Protein AF-A0AAD5CDX4-F1 (afdb_monomer_lite)

Secondary structure (DSSP, 8-state):
----------------------PPPP-------PPP---EEEE-GGG----HHHHHHHHHS--TTSPPPHHHHHHHHHTHHHHHHGGGGSPPP-HHHHHHTTSSEEEETTEEEE--HHHHHHHHHHHHHHT--HHHHHHHHHHHHTT--S-TT-HHHHHHHHHHHHHHHHHHHHHHHHHHHHHHHHHHHHHHHHHHHHTT-----

Organism: Ambrosia artemisiifolia (NCBI:txid4212)

Radius of gyration: 36.83 Å; chains: 1; bounding box: 71×66×145 Å

Structure (mmCIF, N/CA/C/O backbone):
data_AF-A0AAD5CDX4-F1
#
_entry.id   AF-A0AAD5CDX4-F1
#
loop_
_atom_site.group_PDB
_atom_site.id
_atom_site.type_symbol
_atom_site.label_atom_id
_atom_site.label_alt_id
_atom_site.label_comp_id
_atom_site.label_asym_id
_atom_site.label_entity_id
_atom_site.label_seq_id
_atom_site.pdbx_PDB_ins_code
_atom_site.Cartn_x
_atom_site.Cartn_y
_atom_site.Cartn_z
_atom_site.occupancy
_atom_site.B_iso_or_equiv
_atom_site.auth_seq_id
_atom_site.auth_comp_id
_atom_site.auth_asym_id
_atom_site.auth_atom_id
_atom_site.pdbx_PDB_model_num
ATOM 1 N N . LEU A 1 1 ? -17.562 -16.830 94.678 1.00 35.47 1 LEU A N 1
ATOM 2 C CA . LEU A 1 1 ? -17.948 -17.763 95.763 1.00 35.47 1 LEU A CA 1
ATOM 3 C C . LEU A 1 1 ? -19.093 -18.648 95.261 1.00 35.47 1 LEU A C 1
ATOM 5 O O . LEU A 1 1 ? -19.954 -18.103 94.593 1.00 35.47 1 LEU A O 1
ATOM 9 N N . ILE A 1 2 ? -19.059 -19.958 95.562 1.00 33.41 2 ILE A N 1
ATOM 10 C CA . ILE A 1 2 ? -20.184 -20.820 96.022 1.00 33.41 2 ILE A CA 1
ATOM 11 C C . ILE A 1 2 ? -21.573 -20.502 95.396 1.00 33.41 2 ILE A C 1
ATOM 13 O O . ILE A 1 2 ? -22.154 -19.485 95.744 1.00 33.41 2 ILE A O 1
ATOM 17 N N . SER A 1 3 ? -22.177 -21.286 94.485 1.00 31.09 3 SER A N 1
ATOM 18 C CA . SER A 1 3 ? -23.011 -22.510 94.705 1.00 31.09 3 SER A CA 1
ATOM 19 C C . SER A 1 3 ? -23.889 -22.737 93.436 1.00 31.09 3 SER A C 1
ATOM 21 O O . SER A 1 3 ? -23.980 -21.808 92.643 1.00 31.09 3 SER A O 1
ATOM 23 N N . THR A 1 4 ? -24.661 -23.808 93.165 1.00 34.25 4 THR A N 1
ATOM 24 C CA . THR A 1 4 ? -24.622 -25.284 93.379 1.00 34.25 4 THR A CA 1
ATOM 25 C C . THR A 1 4 ? -25.555 -25.910 92.299 1.00 34.25 4 THR A C 1
ATOM 27 O O . THR A 1 4 ? -26.591 -25.342 91.989 1.00 34.25 4 THR A O 1
ATOM 30 N N . LYS A 1 5 ? -25.143 -26.921 91.516 1.00 35.94 5 LYS A N 1
ATOM 31 C CA . LYS A 1 5 ? -25.284 -28.391 91.712 1.00 35.94 5 LYS A CA 1
ATOM 32 C C . LYS A 1 5 ? -26.672 -29.026 91.412 1.00 35.94 5 LYS A C 1
ATOM 34 O O . LYS A 1 5 ? -27.485 -29.144 92.316 1.00 35.94 5 LYS A O 1
ATOM 39 N N . ALA A 1 6 ? -26.756 -29.657 90.225 1.00 35.03 6 ALA A N 1
ATOM 40 C CA . ALA A 1 6 ? -27.410 -30.956 89.905 1.00 35.03 6 ALA A CA 1
ATOM 41 C C . ALA A 1 6 ? -28.963 -31.068 90.028 1.00 35.03 6 ALA A C 1
ATOM 43 O O . ALA A 1 6 ? -29.594 -30.198 90.604 1.00 35.03 6 ALA A O 1
ATOM 44 N N . ARG A 1 7 ? -29.666 -32.093 89.500 1.00 31.58 7 ARG A N 1
ATOM 45 C CA . ARG A 1 7 ? -29.293 -33.454 89.030 1.00 31.58 7 ARG A CA 1
ATOM 46 C C . ARG A 1 7 ? -30.374 -34.049 88.087 1.00 31.58 7 ARG A C 1
ATOM 48 O O . ARG A 1 7 ? -31.511 -33.604 88.162 1.00 31.58 7 ARG A O 1
ATOM 55 N N . ALA A 1 8 ? -30.011 -35.149 87.398 1.00 32.84 8 ALA A N 1
ATOM 56 C CA . ALA A 1 8 ? -30.833 -36.306 86.947 1.00 32.84 8 ALA A CA 1
ATOM 57 C C . ALA A 1 8 ? -31.204 -36.332 85.441 1.00 32.84 8 ALA A C 1
ATOM 59 O O . ALA A 1 8 ? -31.600 -35.306 84.911 1.00 32.84 8 ALA A O 1
ATOM 60 N N . ASN A 1 9 ? -31.102 -37.438 84.679 1.00 31.14 9 ASN A N 1
ATOM 61 C CA . ASN A 1 9 ? -30.687 -38.831 84.959 1.00 31.14 9 ASN A CA 1
ATOM 62 C C . ASN A 1 9 ? -29.963 -39.472 83.746 1.00 31.14 9 ASN A C 1
ATOM 64 O O . ASN A 1 9 ? -30.203 -39.105 82.601 1.00 31.14 9 ASN A O 1
ATOM 68 N N . THR A 1 10 ? -29.139 -40.485 84.016 1.00 30.92 10 THR A N 1
ATOM 69 C CA . THR A 1 10 ? -28.677 -41.549 83.088 1.00 30.92 10 THR A CA 1
ATOM 70 C C . THR A 1 10 ? -29.322 -42.888 83.545 1.00 30.92 10 THR A C 1
ATOM 72 O O . THR A 1 10 ? -30.076 -42.830 84.523 1.00 30.92 10 THR A O 1
ATOM 75 N N . PRO A 1 11 ? -29.066 -44.094 82.970 1.00 43.00 11 PRO A N 1
ATOM 76 C CA . PRO A 1 11 ? -28.208 -44.467 81.828 1.00 43.00 11 PRO A CA 1
ATOM 77 C C . PRO A 1 11 ? -28.840 -45.451 80.804 1.00 43.00 11 PRO A C 1
ATOM 79 O O . PRO A 1 11 ? -29.859 -46.074 81.078 1.00 43.00 11 PRO A O 1
ATOM 82 N N . HIS A 1 12 ? -28.145 -45.713 79.686 1.00 33.25 12 HIS A N 1
ATOM 83 C CA . HIS A 1 12 ? -27.922 -47.096 79.219 1.00 33.25 12 HIS A CA 1
ATOM 84 C C . HIS A 1 12 ? -26.710 -47.218 78.270 1.00 33.25 12 HIS A C 1
ATOM 86 O O . HIS A 1 12 ? -26.443 -46.337 77.459 1.00 33.25 12 HIS A O 1
ATOM 92 N N . THR A 1 13 ? -25.977 -48.326 78.399 1.00 33.12 13 THR A N 1
ATOM 93 C CA . THR A 1 13 ? -24.835 -48.780 77.572 1.00 33.12 13 THR A CA 1
ATOM 94 C C . THR A 1 13 ? -25.286 -49.958 76.679 1.00 33.12 13 THR A C 1
ATOM 96 O O . THR A 1 13 ? -26.343 -50.525 76.951 1.00 33.12 13 THR A O 1
ATOM 99 N N . ASN A 1 14 ? -24.602 -50.423 75.619 1.00 31.47 14 ASN A N 1
ATOM 100 C CA . ASN A 1 14 ? -23.283 -50.170 74.976 1.00 31.47 14 ASN A CA 1
ATOM 101 C C . ASN A 1 14 ? -23.380 -50.681 73.489 1.00 31.47 14 ASN A C 1
ATOM 103 O O . ASN A 1 14 ? -24.508 -50.998 73.107 1.00 31.47 14 ASN A O 1
ATOM 107 N N . PRO A 1 15 ? -22.324 -50.888 72.646 1.00 40.94 15 PRO A N 1
ATOM 108 C CA . PRO A 1 15 ? -20.878 -50.593 72.724 1.00 40.94 15 PRO A CA 1
ATOM 109 C C . PRO A 1 15 ? -20.276 -49.876 71.472 1.00 40.94 15 PRO A C 1
ATOM 111 O O . PRO A 1 15 ? -20.962 -49.553 70.507 1.00 40.94 15 PRO A O 1
ATOM 114 N N . LEU A 1 16 ? -18.948 -49.674 71.465 1.00 30.94 16 LEU A N 1
ATOM 115 C CA . LEU A 1 16 ? -18.154 -49.196 70.317 1.00 30.94 16 LEU A CA 1
ATOM 116 C C . LEU A 1 16 ? -17.990 -50.250 69.197 1.00 30.94 16 LEU A C 1
ATOM 118 O O . LEU A 1 16 ? -17.750 -51.417 69.513 1.00 30.94 16 LEU A O 1
ATOM 122 N N . LYS A 1 17 ? -17.880 -49.803 67.927 1.00 33.31 17 LYS A N 1
ATOM 123 C CA . LYS A 1 17 ? -16.650 -49.950 67.095 1.00 33.31 17 LYS A CA 1
ATOM 124 C C . LYS A 1 17 ? -16.733 -49.283 65.700 1.00 33.31 17 LYS A C 1
ATOM 126 O O . LYS A 1 17 ? -17.478 -49.713 64.835 1.00 33.31 17 LYS A O 1
ATOM 131 N N . THR A 1 18 ? -15.878 -48.275 65.513 1.00 30.33 18 THR A N 1
ATOM 132 C CA . THR A 1 18 ? -14.988 -48.030 64.353 1.00 30.33 18 THR A CA 1
ATOM 133 C C . THR A 1 18 ? -15.464 -48.311 62.912 1.00 30.33 18 THR A C 1
ATOM 135 O O . THR A 1 18 ? -15.439 -49.456 62.477 1.00 30.33 18 THR A O 1
ATOM 138 N N . SER A 1 19 ? -15.628 -47.252 62.100 1.00 33.09 19 SER A N 1
ATOM 139 C CA . SER A 1 19 ? -14.875 -47.091 60.833 1.00 33.09 19 SER A CA 1
ATOM 140 C C . SER A 1 19 ? -14.946 -45.655 60.280 1.00 33.09 19 SER A C 1
ATOM 142 O O . SER A 1 19 ? -15.898 -44.924 60.540 1.00 33.09 19 SER A O 1
ATOM 144 N N . LEU A 1 20 ? -13.920 -45.275 59.515 1.00 32.56 20 LEU A N 1
ATOM 145 C CA . LEU A 1 20 ? -13.793 -44.046 58.725 1.00 32.56 20 LEU A CA 1
ATOM 146 C C . LEU A 1 20 ? -14.967 -43.933 57.717 1.00 32.56 20 LEU A C 1
ATOM 148 O O . LEU A 1 20 ? -15.452 -44.949 57.235 1.00 32.56 20 LEU A O 1
ATOM 152 N N . GLY A 1 21 ? -15.483 -42.770 57.315 1.00 33.50 21 GLY A N 1
ATOM 153 C CA . GLY A 1 21 ? -14.905 -41.427 57.326 1.00 33.50 21 GLY A CA 1
ATOM 154 C C . GLY A 1 21 ? -14.696 -40.933 55.889 1.00 33.50 21 GLY A C 1
ATOM 155 O O . GLY A 1 21 ? -13.614 -41.118 55.352 1.00 33.50 21 GLY A O 1
ATOM 156 N N . PHE A 1 22 ? -15.715 -40.307 55.282 1.00 32.03 22 PHE A N 1
ATOM 157 C CA . PHE A 1 22 ? -15.605 -39.534 54.033 1.00 32.03 22 PHE A CA 1
ATOM 158 C C . PHE A 1 22 ? -16.706 -38.463 53.966 1.00 32.03 22 PHE A C 1
ATOM 160 O O . PHE A 1 22 ? -17.893 -38.778 53.913 1.00 32.03 22 PHE A O 1
ATOM 167 N N . LEU A 1 23 ? -16.308 -37.189 53.954 1.00 37.44 23 LEU A N 1
ATOM 168 C CA . LEU A 1 23 ? -17.190 -36.064 53.633 1.00 37.44 23 LEU A CA 1
ATOM 169 C C . LEU A 1 23 ? -17.317 -35.966 52.108 1.00 37.44 23 LEU A C 1
ATOM 171 O O . LEU A 1 23 ? -16.306 -35.839 51.420 1.00 37.44 23 LEU A O 1
ATOM 175 N N . SER A 1 24 ? -18.542 -35.998 51.579 1.00 36.62 24 SER A N 1
ATOM 176 C CA . SER A 1 24 ? -18.781 -35.665 50.168 1.00 36.62 24 SER A CA 1
ATOM 177 C C . SER A 1 24 ? -18.712 -34.145 49.981 1.00 36.62 24 SER A C 1
ATOM 179 O O . SER A 1 24 ? -19.440 -33.435 50.678 1.00 36.62 24 SER A O 1
ATOM 181 N N . PRO A 1 25 ? -17.877 -33.616 49.069 1.00 41.19 25 PRO A N 1
ATOM 182 C CA . PRO A 1 25 ? -17.839 -32.188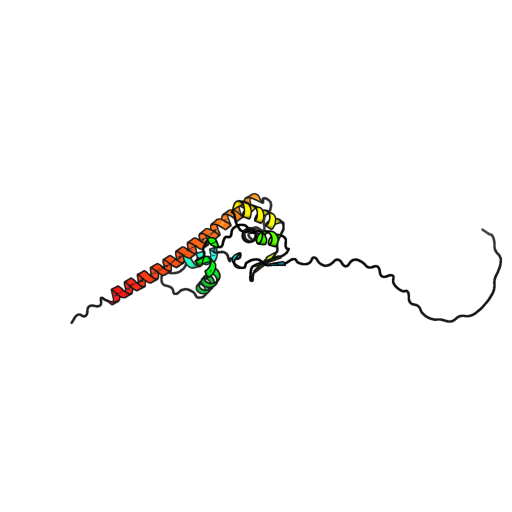 48.799 1.00 41.19 25 PRO A CA 1
ATOM 183 C C . PRO A 1 25 ? -19.016 -31.777 47.908 1.00 41.19 25 PRO A C 1
ATOM 185 O O . PRO A 1 25 ? -19.210 -32.314 46.817 1.00 41.19 25 PRO A O 1
ATOM 188 N N . THR A 1 26 ? -19.775 -30.776 48.350 1.00 39.84 26 THR A N 1
ATOM 189 C CA . THR A 1 26 ? -20.737 -30.061 47.505 1.00 39.84 26 THR A CA 1
ATOM 190 C C . THR A 1 26 ? -19.999 -29.446 46.317 1.00 39.84 26 THR A C 1
ATOM 192 O O . THR A 1 26 ? -19.155 -28.568 46.502 1.00 39.84 26 THR A O 1
ATOM 195 N N . ILE A 1 27 ? -20.314 -29.884 45.096 1.00 42.53 27 ILE A N 1
ATOM 196 C CA . ILE A 1 27 ? -19.726 -29.317 43.878 1.00 42.53 27 ILE A CA 1
ATOM 197 C C . ILE A 1 27 ? -20.324 -27.926 43.651 1.00 42.53 27 ILE A C 1
ATOM 199 O O . ILE A 1 27 ? -21.414 -27.777 43.101 1.00 42.53 27 ILE A O 1
ATOM 203 N N . VAL A 1 28 ? -19.589 -26.895 44.065 1.00 44.25 28 VAL A N 1
ATOM 204 C CA . VAL A 1 28 ? -19.822 -25.524 43.607 1.00 44.25 28 VAL A CA 1
ATOM 205 C C . VAL A 1 28 ? -19.333 -25.445 42.164 1.00 44.25 28 VAL A C 1
ATOM 207 O O . VAL A 1 28 ? -18.129 -25.441 41.908 1.00 44.25 28 VAL A O 1
ATOM 210 N N . VAL A 1 29 ? -20.266 -25.406 41.212 1.00 47.25 29 VAL A N 1
ATOM 211 C CA . VAL A 1 29 ? -19.946 -25.179 39.797 1.00 47.25 29 VAL A CA 1
ATOM 212 C C . VAL A 1 29 ? -19.620 -23.699 39.607 1.00 47.25 29 VAL A C 1
ATOM 214 O O . VAL A 1 29 ? -20.472 -22.890 39.244 1.00 47.25 29 VAL A O 1
ATOM 217 N N . THR A 1 30 ? -18.368 -23.336 39.875 1.00 46.03 30 THR A N 1
ATOM 218 C CA . THR A 1 30 ? -17.812 -22.046 39.461 1.00 46.03 30 THR A CA 1
ATOM 219 C C . THR A 1 30 ? -17.837 -21.987 37.931 1.00 46.03 30 THR A C 1
ATOM 221 O O . THR A 1 30 ? -17.302 -22.903 37.298 1.00 46.03 30 THR A O 1
ATOM 224 N N . PRO A 1 31 ? -18.428 -20.956 37.297 1.00 45.78 31 PRO A N 1
ATOM 225 C CA . PRO A 1 31 ? -18.365 -20.828 35.850 1.00 45.78 31 PRO A CA 1
ATOM 226 C C . PRO A 1 31 ? -16.905 -20.643 35.435 1.00 45.78 31 PRO A C 1
ATOM 228 O O . PRO A 1 31 ? -16.234 -19.702 35.865 1.00 45.78 31 PRO A O 1
ATOM 231 N N . LEU A 1 32 ? -16.408 -21.565 34.610 1.00 40.06 32 LEU A N 1
ATOM 232 C CA . LEU A 1 32 ? -15.074 -21.483 34.036 1.00 40.06 32 LEU A CA 1
ATOM 233 C C . LEU A 1 32 ? -15.007 -20.217 33.174 1.00 40.06 32 LEU A C 1
ATOM 235 O O . LEU A 1 32 ? -15.623 -20.165 32.109 1.00 40.06 32 LEU A O 1
ATOM 239 N N . ILE A 1 33 ? -14.260 -19.209 33.630 1.00 54.94 33 ILE A N 1
ATOM 240 C CA . ILE A 1 33 ? -13.902 -18.062 32.795 1.00 54.94 33 ILE A CA 1
ATOM 241 C C . ILE A 1 33 ? -13.075 -18.626 31.642 1.00 54.94 33 ILE A C 1
ATOM 243 O O . ILE A 1 33 ? -11.907 -18.977 31.810 1.00 54.94 33 ILE A O 1
ATOM 247 N N . GLN A 1 34 ? -13.707 -18.761 30.478 1.00 49.75 34 GLN A N 1
ATOM 248 C CA . GLN A 1 34 ? -12.994 -19.074 29.252 1.00 49.75 34 GLN A CA 1
ATOM 249 C C . GLN A 1 34 ? -11.961 -17.960 29.030 1.00 49.75 34 GLN A C 1
ATOM 251 O O . GLN A 1 34 ? -12.320 -16.783 29.159 1.00 49.75 34 GLN A O 1
ATOM 256 N N . PRO A 1 35 ? -10.694 -18.281 28.703 1.00 49.03 35 PRO A N 1
ATOM 257 C CA . PRO A 1 35 ? -9.780 -17.253 28.228 1.00 49.03 35 PRO A CA 1
ATOM 258 C C . PRO A 1 35 ? -10.428 -16.572 27.014 1.00 49.03 35 PRO A C 1
ATOM 260 O O . PRO A 1 35 ? -11.139 -17.251 26.262 1.00 49.03 35 PRO A O 1
ATOM 263 N N . PRO A 1 36 ? -10.226 -15.257 26.809 1.00 51.25 36 PRO A N 1
ATOM 264 C CA . PRO A 1 36 ? -10.819 -14.566 25.673 1.00 51.25 36 PRO A CA 1
ATOM 265 C C . PRO A 1 36 ? -10.429 -15.311 24.397 1.00 51.25 36 PRO A C 1
ATOM 267 O O . PRO A 1 36 ? -9.241 -15.442 24.095 1.00 51.25 36 PRO A O 1
ATOM 270 N N . MET A 1 37 ? -11.423 -15.847 23.679 1.00 47.44 37 MET A N 1
ATOM 271 C CA . MET A 1 37 ? -11.175 -16.483 22.388 1.00 47.44 37 MET A CA 1
ATOM 272 C C . MET A 1 37 ? -10.512 -15.438 21.500 1.00 47.44 37 MET A C 1
ATOM 274 O O . MET A 1 37 ? -11.140 -14.427 21.184 1.00 47.44 37 MET A O 1
ATOM 278 N N . SER A 1 38 ? -9.254 -15.668 21.122 1.00 61.19 38 SER A N 1
ATOM 279 C CA . SER A 1 38 ? -8.499 -14.740 20.289 1.00 61.19 38 SER A CA 1
ATOM 280 C C . SER A 1 38 ? -9.074 -14.750 18.878 1.00 61.19 38 SER A C 1
ATOM 282 O O . SER A 1 38 ? -8.693 -15.531 18.001 1.00 61.19 38 SER A O 1
ATOM 284 N N . THR A 1 39 ? -10.072 -13.893 18.672 1.00 88.38 39 THR A N 1
ATOM 285 C CA . THR A 1 39 ? -10.801 -13.798 17.416 1.00 88.38 39 THR A CA 1
ATOM 286 C C . THR A 1 39 ? -9.825 -13.382 16.327 1.00 88.38 39 THR A C 1
ATOM 288 O O . THR A 1 39 ? -9.260 -12.290 16.345 1.00 88.38 39 THR A O 1
ATOM 291 N N . THR A 1 40 ? -9.603 -14.290 15.379 1.00 92.25 40 THR A N 1
ATOM 292 C CA . THR A 1 40 ? -8.775 -14.043 14.200 1.00 92.25 40 THR A CA 1
ATOM 293 C C . THR A 1 40 ? -9.676 -14.030 12.972 1.00 92.25 40 THR A C 1
ATOM 295 O O . THR A 1 40 ? -10.440 -14.972 12.753 1.00 92.25 40 THR A O 1
ATOM 298 N N . LYS A 1 41 ? -9.604 -12.974 12.161 1.00 95.31 41 LYS A N 1
ATOM 299 C CA . LYS A 1 41 ? -10.302 -12.878 10.868 1.00 95.31 41 LYS A CA 1
ATOM 300 C C . LYS A 1 41 ? -9.287 -12.882 9.733 1.00 95.31 41 LYS A C 1
ATOM 302 O O . LYS A 1 41 ? -8.201 -12.333 9.876 1.00 95.31 41 LYS A O 1
ATOM 307 N N . SER A 1 42 ? -9.634 -13.493 8.602 1.00 95.44 42 SER A N 1
ATOM 308 C CA . SER A 1 42 ? -8.781 -13.504 7.410 1.00 95.44 42 SER A CA 1
ATOM 309 C C . SER A 1 42 ? -9.375 -12.647 6.295 1.00 95.44 42 SER A C 1
ATOM 311 O O . SER A 1 42 ? -10.567 -12.738 5.973 1.00 95.44 42 SER A O 1
ATOM 313 N N . VAL A 1 43 ? -8.520 -11.816 5.707 1.00 96.50 43 VAL A N 1
ATOM 314 C CA . VAL A 1 43 ? -8.837 -10.907 4.602 1.00 96.50 43 VAL A CA 1
ATOM 315 C C . VAL A 1 43 ? -7.939 -11.191 3.397 1.00 96.50 43 VAL A C 1
ATOM 317 O O . VAL A 1 43 ? -7.062 -12.053 3.437 1.00 96.50 43 VAL A O 1
ATOM 320 N N . ASP A 1 44 ? -8.214 -10.506 2.291 1.00 94.94 44 ASP A N 1
ATOM 321 C CA . ASP A 1 44 ? -7.532 -10.732 1.021 1.00 94.94 44 ASP A CA 1
ATOM 322 C C . ASP A 1 44 ? -6.036 -10.372 1.081 1.00 94.94 44 ASP A C 1
ATOM 324 O O . ASP A 1 44 ? -5.659 -9.315 1.583 1.00 94.94 44 ASP A O 1
ATOM 328 N N . ALA A 1 45 ? -5.176 -11.239 0.539 1.00 93.56 45 ALA A N 1
ATOM 329 C CA . ALA A 1 45 ? -3.725 -11.092 0.654 1.00 93.56 45 ALA A CA 1
ATOM 330 C C . ALA A 1 45 ? -3.167 -9.852 -0.073 1.00 93.56 45 ALA A C 1
ATOM 332 O O . ALA A 1 45 ? -2.156 -9.305 0.362 1.00 93.56 45 ALA A O 1
ATOM 333 N N . SER A 1 46 ? -3.829 -9.364 -1.132 1.00 93.69 46 SER A N 1
ATOM 334 C CA . SER A 1 46 ? -3.377 -8.164 -1.861 1.00 93.69 46 SER A CA 1
ATOM 335 C C . SER A 1 46 ? -3.654 -6.847 -1.124 1.00 93.69 46 SER A C 1
ATOM 337 O O . SER A 1 46 ? -3.281 -5.786 -1.614 1.00 93.69 46 SER A O 1
ATOM 339 N N . LEU A 1 47 ? -4.265 -6.899 0.067 1.00 95.94 47 LEU A N 1
ATOM 340 C CA . LEU A 1 47 ? -4.324 -5.750 0.974 1.00 95.94 47 LEU A CA 1
ATOM 341 C C . LEU A 1 47 ? -2.952 -5.421 1.589 1.00 95.94 47 LEU A C 1
ATOM 343 O O . LEU A 1 47 ? -2.756 -4.292 2.027 1.00 95.94 47 LEU A O 1
ATOM 347 N N . TRP A 1 48 ? -2.001 -6.363 1.606 1.00 95.50 48 TRP A N 1
ATOM 348 C CA . TRP A 1 48 ? -0.654 -6.150 2.142 1.00 95.50 48 TRP A CA 1
ATOM 349 C C . TRP A 1 48 ? 0.360 -5.702 1.074 1.00 95.50 48 TRP A C 1
ATOM 351 O O . TRP A 1 48 ? 0.341 -6.161 -0.071 1.00 95.50 48 TRP A O 1
ATOM 361 N N . TRP A 1 49 ? 1.300 -4.849 1.486 1.00 94.19 49 TRP A N 1
ATOM 362 C CA . TRP A 1 49 ? 2.513 -4.482 0.747 1.00 94.19 49 TRP A CA 1
ATOM 363 C C . TRP A 1 49 ? 3.658 -4.205 1.724 1.00 94.19 49 TRP A C 1
ATOM 365 O O . TRP A 1 49 ? 3.411 -3.698 2.817 1.00 94.19 49 TRP A O 1
ATOM 375 N N . ALA A 1 50 ? 4.907 -4.487 1.349 1.00 91.81 50 ALA A N 1
ATOM 376 C CA . ALA A 1 50 ? 6.068 -3.922 2.044 1.00 91.81 50 ALA A CA 1
ATOM 377 C C . ALA A 1 50 ? 6.296 -2.462 1.590 1.00 91.81 50 ALA A C 1
ATOM 379 O O . ALA A 1 50 ? 5.941 -2.153 0.450 1.00 91.81 50 ALA A O 1
ATOM 380 N N . PRO A 1 51 ? 6.861 -1.569 2.428 1.00 91.62 51 PRO A N 1
ATOM 381 C CA . PRO A 1 51 ? 7.099 -0.172 2.054 1.00 91.62 51 PRO A CA 1
ATOM 382 C C . PRO A 1 51 ? 7.901 -0.027 0.757 1.00 91.62 51 PRO A C 1
ATOM 384 O O . PRO A 1 51 ? 8.906 -0.709 0.549 1.00 91.62 51 PRO A O 1
ATOM 387 N N . PHE A 1 52 ? 7.472 0.872 -0.129 1.00 93.69 52 PHE A N 1
ATOM 388 C CA . PHE A 1 52 ? 8.111 1.055 -1.439 1.00 93.69 52 PHE A CA 1
ATOM 389 C C . PHE A 1 52 ? 9.326 1.992 -1.405 1.00 93.69 52 PHE A C 1
ATOM 391 O O . PHE A 1 52 ? 10.014 2.123 -2.419 1.00 93.69 52 PHE A O 1
ATOM 398 N N . THR A 1 53 ? 9.606 2.629 -0.264 1.00 92.38 53 THR A N 1
ATOM 399 C CA . THR A 1 53 ? 10.770 3.505 -0.049 1.00 92.38 53 THR A CA 1
ATOM 400 C C . THR A 1 53 ? 12.079 2.785 -0.342 1.00 92.38 53 THR A C 1
ATOM 402 O O . THR A 1 53 ? 12.873 3.263 -1.146 1.00 92.38 53 THR A O 1
ATOM 405 N N . ASP A 1 54 ? 12.266 1.597 0.226 1.00 91.00 54 ASP A N 1
ATOM 406 C CA . ASP A 1 54 ? 13.526 0.855 0.158 1.00 91.00 54 ASP A CA 1
ATOM 407 C C . ASP A 1 54 ? 13.791 0.352 -1.265 1.00 91.00 54 ASP A C 1
ATOM 409 O O . ASP A 1 54 ? 14.906 0.446 -1.782 1.00 91.00 54 ASP A O 1
ATOM 413 N N . LEU A 1 55 ? 12.736 -0.136 -1.931 1.00 93.31 55 LEU A N 1
ATOM 414 C CA . LEU A 1 55 ? 12.791 -0.543 -3.332 1.00 93.31 55 LEU A CA 1
ATOM 415 C C . LEU A 1 55 ? 13.121 0.647 -4.244 1.00 93.31 55 LEU A C 1
ATOM 417 O O . LEU A 1 55 ? 13.909 0.501 -5.179 1.00 93.31 55 LEU A O 1
ATOM 421 N N . LEU A 1 56 ? 12.543 1.821 -3.971 1.00 93.75 56 LEU A N 1
ATOM 422 C CA . LEU A 1 56 ? 12.842 3.036 -4.721 1.00 93.75 56 LEU A CA 1
ATOM 423 C C . LEU A 1 56 ? 14.303 3.456 -4.534 1.00 93.75 56 LEU A C 1
ATOM 425 O O . LEU A 1 56 ? 14.985 3.707 -5.523 1.00 93.75 56 LEU A O 1
ATOM 429 N N . THR A 1 57 ? 14.795 3.484 -3.294 1.00 93.38 57 THR A N 1
ATOM 430 C CA . THR A 1 57 ? 16.185 3.841 -2.987 1.00 93.38 57 THR A CA 1
ATOM 431 C C . THR A 1 57 ? 17.176 2.889 -3.657 1.00 93.38 57 THR A C 1
ATOM 433 O O . THR A 1 57 ? 18.177 3.352 -4.200 1.00 93.38 57 THR A O 1
ATOM 436 N N . GLU A 1 58 ? 16.907 1.582 -3.709 1.00 91.75 58 GLU A N 1
ATOM 437 C CA . GLU A 1 58 ? 17.745 0.655 -4.484 1.00 91.75 58 GLU A CA 1
ATOM 438 C C . GLU A 1 58 ? 17.695 0.947 -5.996 1.00 91.75 58 GLU A C 1
ATOM 440 O O . GLU A 1 58 ? 18.744 1.001 -6.637 1.00 91.75 58 GLU A O 1
ATOM 445 N N . LEU A 1 59 ? 16.510 1.201 -6.568 1.00 90.88 59 LEU A N 1
ATOM 446 C CA . LEU A 1 59 ? 16.335 1.511 -7.998 1.00 90.88 59 LEU A CA 1
ATOM 447 C C . LEU A 1 59 ? 16.930 2.864 -8.427 1.00 90.88 59 LEU A C 1
ATOM 449 O O . LEU A 1 59 ? 17.322 3.019 -9.587 1.00 90.88 59 LEU A O 1
ATOM 453 N N . GLU A 1 60 ? 16.971 3.853 -7.535 1.00 90.31 60 GLU A N 1
ATOM 454 C CA . GLU A 1 60 ? 17.587 5.165 -7.773 1.00 90.31 60 GLU A CA 1
ATOM 455 C C . GLU A 1 60 ? 19.122 5.098 -7.698 1.00 90.31 60 GLU A C 1
ATOM 457 O O . GLU A 1 60 ? 19.792 5.789 -8.465 1.00 90.31 60 GLU A O 1
ATOM 462 N N . ASN A 1 61 ? 19.677 4.217 -6.857 1.00 89.00 61 ASN A N 1
ATOM 463 C CA . ASN A 1 61 ? 21.124 4.018 -6.695 1.00 89.00 61 ASN A CA 1
ATOM 464 C C . ASN A 1 61 ? 21.746 2.991 -7.667 1.00 89.00 61 ASN A C 1
ATOM 466 O O . ASN A 1 61 ? 22.952 2.737 -7.607 1.00 89.00 61 ASN A O 1
ATOM 470 N N . LEU A 1 62 ? 20.967 2.395 -8.578 1.00 87.19 62 LEU A N 1
ATOM 471 C CA . LEU A 1 62 ? 21.495 1.470 -9.587 1.00 87.19 62 LEU A CA 1
ATOM 472 C C . LEU A 1 62 ? 22.456 2.160 -10.568 1.00 87.19 62 LEU A C 1
ATOM 474 O O . LEU A 1 62 ? 22.094 3.108 -11.269 1.00 87.19 62 LEU A O 1
ATOM 478 N N . SER A 1 63 ? 23.660 1.598 -10.716 1.00 78.50 63 SER A N 1
ATOM 479 C CA . SER A 1 63 ? 24.591 2.017 -11.766 1.00 78.50 63 SER A CA 1
ATOM 480 C C . SER A 1 63 ? 24.054 1.629 -13.156 1.00 78.50 63 SER A C 1
ATOM 482 O O . SER A 1 63 ? 23.666 0.476 -13.358 1.00 78.50 63 SER A O 1
ATOM 484 N N . PRO A 1 64 ? 24.082 2.529 -14.162 1.00 67.38 64 PRO A N 1
ATOM 485 C CA . PRO A 1 64 ? 23.592 2.230 -15.513 1.00 67.38 64 PRO A CA 1
ATOM 486 C C . PRO A 1 64 ? 24.327 1.095 -16.243 1.00 67.38 64 PRO A C 1
ATOM 488 O O . PRO A 1 64 ? 23.848 0.641 -17.278 1.00 67.38 64 PRO A O 1
ATOM 491 N N . SER A 1 65 ? 25.499 0.682 -15.746 1.00 65.62 65 SER A N 1
ATOM 492 C CA . SER A 1 65 ? 26.375 -0.313 -16.378 1.00 65.62 65 SER A CA 1
ATOM 493 C C . SER A 1 65 ? 26.457 -1.648 -15.623 1.00 65.62 65 SER A C 1
ATOM 495 O O . SER A 1 65 ? 27.112 -2.571 -16.107 1.00 65.62 65 SER A O 1
ATOM 497 N N . SER A 1 66 ? 25.853 -1.767 -14.436 1.00 66.44 66 SER A N 1
ATOM 498 C CA . SER A 1 66 ? 25.897 -2.999 -13.637 1.00 66.44 66 SER A CA 1
ATOM 499 C C . SER A 1 66 ? 24.767 -3.960 -14.000 1.00 66.44 66 SER A C 1
ATOM 501 O O . SER A 1 66 ? 23.627 -3.539 -14.200 1.00 66.44 66 SER A O 1
ATOM 503 N N . ALA A 1 67 ? 25.060 -5.262 -13.997 1.00 74.00 67 ALA A N 1
ATOM 504 C CA . ALA A 1 67 ? 24.025 -6.293 -13.982 1.00 74.00 67 ALA A CA 1
ATOM 505 C C . ALA A 1 67 ? 23.122 -6.138 -12.742 1.00 74.00 67 ALA A C 1
ATOM 507 O O . ALA A 1 67 ? 23.585 -5.717 -11.681 1.00 74.00 67 ALA A O 1
ATOM 508 N N . LEU A 1 68 ? 21.838 -6.481 -12.877 1.00 81.56 68 LEU A N 1
ATOM 509 C CA . LEU A 1 68 ? 20.854 -6.336 -11.803 1.00 81.56 68 LEU A CA 1
ATOM 510 C C . LEU A 1 68 ? 21.228 -7.221 -10.591 1.00 81.56 68 LEU A C 1
ATOM 512 O O . LEU A 1 68 ? 21.339 -8.439 -10.762 1.00 81.56 68 LEU A O 1
ATOM 516 N N . PRO A 1 69 ? 21.388 -6.663 -9.374 1.00 87.81 69 PRO A N 1
ATOM 517 C CA . PRO A 1 69 ? 21.681 -7.453 -8.180 1.00 87.81 69 PRO A CA 1
ATOM 518 C C . PRO A 1 69 ? 20.588 -8.488 -7.884 1.00 87.81 69 PRO A C 1
ATOM 520 O O . PRO A 1 69 ? 19.397 -8.200 -8.003 1.00 87.81 69 PRO A O 1
ATOM 523 N N . ILE A 1 70 ? 20.983 -9.686 -7.439 1.00 87.69 70 ILE A N 1
ATOM 524 C CA . ILE A 1 70 ? 20.050 -10.793 -7.150 1.00 87.69 70 ILE A CA 1
ATOM 525 C C . ILE A 1 70 ? 19.065 -10.420 -6.027 1.00 87.69 70 ILE A C 1
ATOM 527 O O . ILE A 1 70 ? 17.891 -10.779 -6.099 1.00 87.69 70 ILE A O 1
ATOM 531 N N . SER A 1 71 ? 19.514 -9.657 -5.024 1.00 89.00 71 SER A N 1
ATOM 532 C CA . SER A 1 71 ? 18.666 -9.117 -3.951 1.00 89.00 71 SER A CA 1
ATOM 533 C C . SER A 1 71 ? 17.522 -8.265 -4.504 1.00 89.00 71 SER A C 1
ATOM 535 O O . SER A 1 71 ? 16.354 -8.534 -4.222 1.00 89.00 71 SER A O 1
ATOM 537 N N . LEU A 1 72 ? 17.846 -7.300 -5.366 1.00 89.94 72 LEU A N 1
ATOM 538 C CA . LEU A 1 72 ? 16.866 -6.429 -6.006 1.00 89.94 72 LEU A CA 1
ATOM 539 C C . LEU A 1 72 ? 15.962 -7.208 -6.972 1.00 89.94 72 LEU A C 1
ATOM 541 O O . LEU A 1 72 ? 14.759 -6.975 -7.011 1.00 89.94 72 LEU A O 1
ATOM 545 N N . ALA A 1 73 ? 16.501 -8.189 -7.701 1.00 90.12 73 ALA A N 1
ATOM 546 C CA . ALA A 1 73 ? 15.701 -9.076 -8.544 1.00 90.12 73 ALA A CA 1
ATOM 547 C C . ALA A 1 73 ? 14.667 -9.892 -7.741 1.00 90.12 73 ALA A C 1
ATOM 549 O O . ALA A 1 73 ? 13.597 -10.199 -8.266 1.00 90.12 73 ALA A O 1
ATOM 550 N N . ASN A 1 74 ? 14.953 -10.230 -6.479 1.00 91.12 74 ASN A N 1
ATOM 551 C CA . ASN A 1 74 ? 13.993 -10.884 -5.589 1.00 91.12 74 ASN A CA 1
ATOM 552 C C . ASN A 1 74 ? 12.953 -9.894 -5.044 1.00 91.12 74 ASN A C 1
ATOM 554 O O . ASN A 1 74 ? 11.762 -10.165 -5.190 1.00 91.12 74 ASN A O 1
ATOM 558 N N . LYS A 1 75 ? 13.361 -8.703 -4.578 1.00 92.44 75 LYS A N 1
ATOM 559 C CA . LYS A 1 75 ? 12.416 -7.630 -4.202 1.00 92.44 75 LYS A CA 1
ATOM 560 C C . LYS A 1 75 ? 11.453 -7.287 -5.348 1.00 92.44 75 LYS A C 1
ATOM 562 O O . LYS A 1 75 ? 10.249 -7.173 -5.149 1.00 92.44 75 LYS A O 1
ATOM 567 N N . LEU A 1 76 ? 11.939 -7.204 -6.587 1.00 92.44 76 LEU A N 1
ATOM 568 C CA . LEU A 1 76 ? 11.090 -6.953 -7.760 1.00 92.44 76 LEU A CA 1
ATOM 569 C C . LEU A 1 76 ? 10.067 -8.070 -8.037 1.00 92.44 76 LEU A C 1
ATOM 571 O O . LEU A 1 76 ? 8.999 -7.777 -8.573 1.00 92.44 76 LEU A O 1
ATOM 575 N N . LYS A 1 77 ? 10.352 -9.325 -7.660 1.00 91.62 77 LYS A N 1
ATOM 576 C CA . LYS A 1 77 ? 9.375 -10.430 -7.722 1.00 91.62 77 LYS A CA 1
ATOM 577 C C . LYS A 1 77 ? 8.340 -10.322 -6.605 1.00 91.62 77 LYS A C 1
ATOM 579 O O . LYS A 1 77 ? 7.155 -10.477 -6.874 1.00 91.62 77 LYS A O 1
ATOM 584 N N . GLU A 1 78 ? 8.768 -10.016 -5.382 1.00 90.50 78 GLU A N 1
ATOM 585 C CA . GLU A 1 78 ? 7.884 -9.825 -4.221 1.00 90.50 78 GLU A CA 1
ATOM 586 C C . GLU A 1 78 ? 6.895 -8.670 -4.452 1.00 90.50 78 GLU A C 1
ATOM 588 O O . GLU A 1 78 ? 5.696 -8.806 -4.215 1.00 90.50 78 GLU A O 1
ATOM 593 N N . HIS A 1 79 ? 7.371 -7.561 -5.023 1.00 91.50 79 HIS A N 1
ATOM 594 C CA . HIS A 1 79 ? 6.546 -6.407 -5.381 1.00 91.50 79 HIS A CA 1
ATOM 595 C C . HIS A 1 79 ? 5.886 -6.514 -6.775 1.00 91.50 79 HIS A C 1
ATOM 597 O O . HIS A 1 79 ? 5.209 -5.572 -7.190 1.00 91.50 79 HIS A O 1
ATOM 603 N N . HIS A 1 80 ? 6.031 -7.627 -7.511 1.00 92.38 80 HIS A N 1
ATOM 604 C CA . HIS A 1 80 ? 5.607 -7.740 -8.919 1.00 92.38 80 HIS A CA 1
ATOM 605 C C . HIS A 1 80 ? 4.137 -7.357 -9.147 1.00 92.38 80 HIS A C 1
ATOM 607 O O . HIS A 1 80 ? 3.836 -6.562 -10.038 1.00 92.38 80 HIS A O 1
ATOM 613 N N . LEU A 1 81 ? 3.225 -7.871 -8.312 1.00 93.06 81 LEU A N 1
ATOM 614 C CA . LEU A 1 81 ? 1.790 -7.593 -8.425 1.00 93.06 81 LEU A CA 1
ATOM 615 C C . LEU A 1 81 ? 1.484 -6.093 -8.260 1.00 93.06 81 LEU A C 1
ATOM 617 O O . LEU A 1 81 ? 0.647 -5.552 -8.984 1.00 93.06 81 LEU A O 1
ATOM 621 N N . TRP A 1 82 ? 2.194 -5.418 -7.353 1.00 94.19 82 TRP A N 1
ATOM 622 C CA . TRP A 1 82 ? 2.064 -3.983 -7.096 1.00 94.19 82 TRP A CA 1
ATOM 623 C C . TRP A 1 82 ? 2.727 -3.111 -8.161 1.00 94.19 82 TRP A C 1
ATOM 625 O O . TRP A 1 82 ? 2.218 -2.039 -8.463 1.00 94.19 82 TRP A O 1
ATOM 635 N N . LEU A 1 83 ? 3.815 -3.565 -8.780 1.00 93.25 83 LEU A N 1
ATOM 636 C CA . LEU A 1 83 ? 4.431 -2.868 -9.912 1.00 93.25 83 LEU A CA 1
ATOM 637 C C . LEU A 1 83 ? 3.568 -2.978 -11.180 1.00 93.25 83 LEU A C 1
ATOM 639 O O . LEU A 1 83 ? 3.483 -2.022 -11.945 1.00 93.25 83 LEU A O 1
ATOM 643 N N . LEU A 1 84 ? 2.892 -4.115 -11.381 1.00 93.00 84 LEU A N 1
ATOM 644 C CA . LEU A 1 84 ? 2.004 -4.350 -12.523 1.00 93.00 84 LEU A CA 1
ATOM 645 C C . LEU A 1 84 ? 0.681 -3.577 -12.415 1.00 93.00 84 LEU A C 1
ATOM 647 O O . LEU A 1 84 ? 0.254 -2.945 -13.377 1.00 93.00 84 LEU A O 1
ATOM 651 N N . ASN A 1 85 ? 0.032 -3.623 -11.249 1.00 93.44 85 ASN A N 1
ATOM 652 C CA . ASN A 1 85 ? -1.276 -2.991 -11.027 1.00 93.44 85 ASN A CA 1
ATOM 653 C C . ASN A 1 85 ? -1.165 -1.553 -10.486 1.00 93.44 85 ASN A C 1
ATOM 655 O O . ASN A 1 85 ? -2.156 -0.815 -10.449 1.00 93.44 85 ASN A O 1
ATOM 659 N N . SER A 1 86 ? 0.040 -1.134 -10.094 1.00 91.19 86 SER A N 1
ATOM 660 C CA . SER A 1 86 ? 0.350 0.200 -9.589 1.00 91.19 86 SER A CA 1
ATOM 661 C C . SER A 1 86 ? -0.603 0.626 -8.457 1.00 91.19 86 SER A C 1
ATOM 663 O O . SER A 1 86 ? -0.967 -0.163 -7.584 1.00 91.19 86 SER A O 1
ATOM 665 N N . VAL A 1 87 ? -1.043 1.882 -8.474 1.00 93.12 87 VAL A N 1
ATOM 666 C CA . VAL A 1 87 ? -1.904 2.487 -7.451 1.00 93.12 87 VAL A CA 1
ATOM 667 C C . VAL A 1 87 ? -3.340 1.935 -7.376 1.00 93.12 87 VAL A C 1
ATOM 669 O O . VAL A 1 87 ? -4.115 2.431 -6.559 1.00 93.12 87 VAL A O 1
ATOM 672 N N . SER A 1 88 ? -3.715 0.938 -8.191 1.00 93.62 88 SER A N 1
ATOM 673 C CA . SER A 1 88 ? -5.054 0.313 -8.151 1.00 93.62 88 SER A CA 1
ATOM 674 C C . SER A 1 88 ? -5.228 -0.740 -7.047 1.00 93.62 88 SER A C 1
ATOM 676 O O . SER A 1 88 ? -6.358 -1.091 -6.717 1.00 93.62 88 SER A O 1
ATOM 678 N N . LEU A 1 89 ? -4.133 -1.211 -6.434 1.00 95.19 89 LEU A N 1
ATOM 679 C CA . LEU A 1 89 ? -4.182 -2.105 -5.266 1.00 95.19 89 LEU A CA 1
ATOM 680 C C . LEU A 1 89 ? -4.386 -1.366 -3.934 1.00 95.19 89 LEU A C 1
ATOM 682 O O . LEU A 1 89 ? -4.598 -2.010 -2.908 1.00 95.19 89 LEU A O 1
ATOM 686 N N . PHE A 1 90 ? -4.388 -0.030 -3.944 1.00 95.69 90 PHE A N 1
ATOM 687 C CA . PHE A 1 90 ? -5.040 0.755 -2.896 1.00 95.69 90 PHE A CA 1
ATOM 688 C C . PHE A 1 90 ? -6.548 0.690 -3.152 1.00 95.69 90 PHE A C 1
ATOM 690 O O . PHE A 1 90 ? -7.070 1.392 -4.020 1.00 95.69 90 PHE A O 1
ATOM 697 N N . LYS A 1 91 ? -7.220 -0.233 -2.463 1.00 96.75 91 LYS A N 1
ATOM 698 C CA . LYS A 1 91 ? -8.621 -0.583 -2.704 1.00 96.75 91 LYS A CA 1
ATOM 699 C C . LYS A 1 91 ? -9.563 0.417 -2.040 1.00 96.75 91 LYS A C 1
ATOM 701 O O . LYS A 1 91 ? -9.196 1.104 -1.093 1.00 96.75 91 LYS A O 1
ATOM 706 N N . LEU A 1 92 ? -10.796 0.454 -2.535 1.00 97.44 92 LEU A N 1
ATOM 707 C CA . LEU A 1 92 ? -11.902 1.196 -1.927 1.00 97.44 92 LEU A CA 1
ATOM 708 C C . LEU A 1 92 ? -12.336 0.560 -0.585 1.00 97.44 92 LEU A C 1
ATOM 710 O O . LEU A 1 92 ? -12.055 -0.625 -0.377 1.00 97.44 92 LEU A O 1
ATOM 714 N N . PRO A 1 93 ? -13.055 1.298 0.287 1.00 97.81 93 PRO A N 1
ATOM 715 C CA . PRO A 1 93 ? -13.579 0.781 1.552 1.00 97.81 93 PRO A CA 1
ATOM 716 C C . PRO A 1 93 ? -14.404 -0.495 1.365 1.00 97.81 93 PRO A C 1
ATOM 718 O O . PRO A 1 93 ? -15.159 -0.632 0.397 1.00 97.81 93 PRO A O 1
ATOM 721 N N . ASN A 1 94 ? -14.260 -1.440 2.290 1.00 96.31 94 ASN A N 1
ATOM 722 C CA . ASN A 1 94 ? -14.819 -2.777 2.175 1.00 96.31 94 ASN A CA 1
ATOM 723 C C . ASN A 1 94 ? -15.378 -3.265 3.514 1.00 96.31 94 ASN A C 1
ATOM 725 O O . ASN A 1 94 ? -14.657 -3.452 4.491 1.00 96.31 94 ASN A O 1
ATOM 729 N N . GLN A 1 95 ? -16.670 -3.592 3.526 1.00 96.31 95 GLN A N 1
ATOM 730 C CA . GLN A 1 95 ? -17.371 -4.045 4.727 1.00 96.31 95 GLN A CA 1
ATOM 731 C C . GLN A 1 95 ? -16.716 -5.274 5.396 1.00 96.31 95 GLN A C 1
ATOM 733 O O . GLN A 1 95 ? -16.658 -5.337 6.621 1.00 96.31 95 GLN A O 1
ATOM 738 N N . LYS A 1 96 ? -16.130 -6.207 4.626 1.00 96.31 96 LYS A N 1
ATOM 739 C CA . LYS A 1 96 ? -15.380 -7.351 5.178 1.00 96.31 96 LYS A CA 1
ATOM 740 C C . LYS A 1 96 ? -14.075 -6.913 5.856 1.00 96.31 96 LYS A C 1
ATOM 742 O O . LYS A 1 96 ? -13.695 -7.495 6.870 1.00 96.31 96 LYS A O 1
ATOM 747 N N . SER A 1 97 ? -13.385 -5.916 5.304 1.00 96.88 97 SER A N 1
ATOM 748 C CA . SER A 1 97 ? -12.164 -5.344 5.889 1.00 96.88 97 SER A CA 1
ATOM 749 C C . SER A 1 97 ? -12.485 -4.568 7.168 1.00 96.88 97 SER A C 1
ATOM 751 O O . SER A 1 97 ? -11.804 -4.737 8.178 1.00 96.88 97 SER A O 1
ATOM 753 N N . LYS A 1 98 ? -13.589 -3.813 7.171 1.00 96.75 98 LYS A N 1
ATOM 754 C CA . LYS A 1 98 ? -14.127 -3.133 8.355 1.00 96.75 98 LYS A CA 1
ATOM 755 C C . LYS A 1 98 ? -14.445 -4.102 9.498 1.00 96.75 98 LYS A C 1
ATOM 757 O O . LYS A 1 98 ? -13.947 -3.914 10.604 1.00 96.75 98 LYS A O 1
ATOM 762 N N . GLU A 1 99 ? -15.197 -5.166 9.213 1.00 96.06 99 GLU A N 1
ATOM 763 C CA . GLU A 1 99 ? -15.537 -6.229 10.177 1.00 96.06 99 GLU A CA 1
ATOM 764 C C . GLU A 1 99 ? -14.314 -7.031 10.646 1.00 96.06 99 GLU A C 1
ATOM 766 O O . GLU A 1 99 ? -14.295 -7.563 11.757 1.00 96.06 99 GLU A O 1
ATOM 771 N N . ALA A 1 100 ? -13.263 -7.135 9.827 1.00 96.38 100 ALA A N 1
ATOM 772 C CA . ALA A 1 100 ? -12.024 -7.775 10.255 1.00 96.38 100 ALA A CA 1
ATOM 773 C C . ALA A 1 100 ? -11.352 -6.999 11.401 1.00 96.38 100 ALA A C 1
ATOM 775 O O . ALA A 1 100 ? -10.812 -7.625 12.310 1.00 96.38 100 ALA A O 1
ATOM 776 N N . LEU A 1 101 ? -11.461 -5.664 11.422 1.00 96.44 101 LEU A N 1
ATOM 777 C CA . LEU A 1 101 ? -10.972 -4.828 12.525 1.00 96.44 101 LEU A CA 1
ATOM 778 C C . LEU A 1 101 ? -11.835 -4.916 13.803 1.00 96.44 101 LEU A C 1
ATOM 780 O O . LEU A 1 101 ? -11.498 -4.292 14.807 1.00 96.44 101 LEU A O 1
ATOM 784 N N . ASP A 1 102 ? -12.947 -5.659 13.821 1.00 95.44 102 ASP A N 1
ATOM 785 C CA . ASP A 1 102 ? -13.653 -6.024 15.065 1.00 95.44 102 ASP A CA 1
ATOM 786 C C . ASP A 1 102 ? -13.022 -7.234 15.776 1.00 95.44 102 ASP A C 1
ATOM 788 O O . ASP A 1 102 ? -13.344 -7.517 16.930 1.00 95.44 102 ASP A O 1
ATOM 792 N N . ALA A 1 103 ? -12.109 -7.945 15.112 1.00 94.69 103 ALA A N 1
ATOM 793 C CA . ALA A 1 103 ? -11.381 -9.072 15.678 1.00 94.69 103 ALA A CA 1
ATOM 794 C C . ALA A 1 103 ? -10.102 -8.628 16.404 1.00 94.69 103 ALA A C 1
ATOM 796 O O . ALA A 1 103 ? -9.540 -7.577 16.108 1.00 94.69 103 ALA A O 1
ATOM 797 N N . GLN A 1 104 ? -9.596 -9.455 17.324 1.00 94.75 104 GLN A N 1
ATOM 798 C CA . GLN A 1 104 ? -8.327 -9.183 18.008 1.00 94.75 104 GLN A CA 1
ATOM 799 C C . GLN A 1 104 ? -7.126 -9.262 17.050 1.00 94.75 104 GLN A C 1
ATOM 801 O O . GLN A 1 104 ? -6.138 -8.547 17.228 1.00 94.75 104 GLN A O 1
ATOM 806 N N . GLN A 1 105 ? -7.188 -10.139 16.043 1.00 95.25 105 GLN A N 1
ATOM 807 C CA . GLN A 1 105 ? -6.127 -10.314 15.050 1.00 95.25 105 GLN A CA 1
ATOM 808 C C . GLN A 1 105 ? -6.679 -10.420 13.625 1.00 95.25 105 GLN A C 1
ATOM 810 O O . GLN A 1 105 ? -7.720 -11.036 13.380 1.00 95.25 105 GLN A O 1
ATOM 815 N N . VAL A 1 106 ? -5.938 -9.861 12.666 1.00 96.69 106 VAL A N 1
ATOM 816 C CA . VAL A 1 106 ? -6.260 -9.932 11.234 1.00 96.69 106 VAL A CA 1
ATOM 817 C C . VAL A 1 106 ? -5.129 -10.632 10.488 1.00 96.69 106 VAL A C 1
ATOM 819 O O . VAL A 1 106 ? -3.972 -10.233 10.581 1.00 96.69 106 VAL A O 1
ATOM 822 N N . GLN A 1 107 ? -5.464 -11.683 9.744 1.00 96.81 107 GLN A N 1
ATOM 823 C CA . GLN A 1 107 ? -4.539 -12.452 8.914 1.00 96.81 107 GLN A CA 1
ATOM 824 C C . GLN A 1 107 ? -4.674 -12.018 7.444 1.00 96.81 107 GLN A C 1
ATOM 826 O O . GLN A 1 107 ? -5.747 -12.149 6.847 1.00 96.81 107 GLN A O 1
ATOM 831 N N . ILE A 1 108 ? -3.576 -11.535 6.862 1.00 95.88 108 ILE A N 1
ATOM 832 C CA . ILE A 1 108 ? -3.477 -10.979 5.507 1.00 95.88 108 ILE A CA 1
ATOM 833 C C . ILE A 1 108 ? -2.441 -11.800 4.733 1.00 95.88 108 ILE A C 1
ATOM 835 O O . ILE A 1 108 ? -1.239 -11.535 4.787 1.00 95.88 108 ILE A O 1
ATOM 839 N N . GLY A 1 109 ? -2.888 -12.870 4.070 1.00 91.75 109 GLY A N 1
ATOM 840 C CA . GLY A 1 109 ? -1.971 -13.872 3.515 1.00 91.75 109 GLY A CA 1
ATOM 841 C C . GLY A 1 109 ? -1.061 -14.453 4.607 1.00 91.75 109 GLY A C 1
ATOM 842 O O . GLY A 1 109 ? -1.545 -14.983 5.608 1.00 91.75 109 GLY A O 1
ATOM 843 N N . SER A 1 110 ? 0.256 -14.319 4.440 1.00 91.81 110 SER A N 1
ATOM 844 C CA . SER A 1 110 ? 1.281 -14.704 5.425 1.00 91.81 110 SER A CA 1
ATOM 845 C C . SER A 1 110 ? 1.394 -13.768 6.636 1.00 91.81 110 SER A C 1
ATOM 847 O O . SER A 1 110 ? 1.957 -14.167 7.653 1.00 91.81 110 SER A O 1
ATOM 849 N N . HIS A 1 111 ? 0.872 -12.542 6.561 1.00 94.19 111 HIS A N 1
ATOM 850 C CA . HIS A 1 111 ? 1.063 -11.510 7.584 1.00 94.19 111 HIS A CA 1
ATOM 851 C C . HIS A 1 111 ? -0.057 -11.522 8.625 1.00 94.19 111 HIS A C 1
ATOM 853 O O . HIS A 1 111 ? -1.207 -11.836 8.315 1.00 94.19 111 HIS A O 1
ATOM 859 N N . ARG A 1 112 ? 0.270 -11.160 9.868 1.00 95.25 112 ARG A N 1
ATOM 860 C CA . ARG A 1 112 ? -0.683 -11.067 10.978 1.00 95.25 112 ARG A CA 1
ATOM 861 C C . ARG A 1 112 ? -0.569 -9.708 11.652 1.00 95.25 112 ARG A C 1
ATOM 863 O O . ARG A 1 112 ? 0.513 -9.340 12.092 1.00 95.25 112 ARG A O 1
ATOM 870 N N . LEU A 1 113 ? -1.700 -9.025 11.776 1.00 94.06 113 LEU A N 1
ATOM 871 C CA . LEU A 1 113 ? -1.852 -7.781 12.522 1.00 94.06 113 LEU A CA 1
ATOM 872 C C . LEU A 1 113 ? -2.519 -8.045 13.869 1.00 94.06 113 LEU A C 1
ATOM 874 O O . LEU A 1 113 ? -3.413 -8.891 13.963 1.00 94.06 113 LEU A O 1
ATOM 878 N N . THR A 1 114 ? -2.117 -7.295 14.895 1.00 95.00 114 THR A N 1
ATOM 879 C CA . THR A 1 114 ? -2.796 -7.277 16.199 1.00 95.00 114 THR A CA 1
ATOM 880 C C . THR A 1 114 ? -3.560 -5.970 16.323 1.00 95.00 114 THR A C 1
ATOM 882 O O . THR A 1 114 ? -2.960 -4.898 16.332 1.00 95.00 114 THR A O 1
ATOM 885 N N . VAL A 1 115 ? -4.888 -6.049 16.398 1.00 95.00 115 VAL A N 1
ATOM 886 C CA . VAL A 1 115 ? -5.750 -4.866 16.338 1.00 95.00 115 VAL A CA 1
ATOM 887 C C . VAL A 1 115 ? -5.747 -4.145 17.682 1.00 95.00 115 VAL A C 1
ATOM 889 O O . VAL A 1 115 ? -6.194 -4.677 18.697 1.00 95.00 115 VAL A O 1
ATOM 892 N N . GLN A 1 116 ? -5.272 -2.901 17.681 1.00 92.25 116 GLN A N 1
ATOM 893 C CA . GLN A 1 116 ? -5.328 -1.998 18.825 1.00 92.25 116 GLN A CA 1
ATOM 894 C C . GLN A 1 116 ? -6.476 -1.002 18.628 1.00 92.25 116 GLN A C 1
ATOM 896 O O . GLN A 1 116 ? -6.509 -0.286 17.625 1.00 92.25 116 GLN A O 1
ATOM 901 N N . SER A 1 117 ? -7.394 -0.897 19.596 1.00 89.12 117 SER A N 1
ATOM 902 C CA . SER A 1 117 ? -8.583 -0.031 19.490 1.00 89.12 117 SER A CA 1
ATOM 903 C C . SER A 1 117 ? -8.235 1.429 19.162 1.00 89.12 117 SER A C 1
ATOM 905 O O . SER A 1 117 ? -8.867 2.030 18.296 1.00 89.12 117 SER A O 1
ATOM 907 N N . LYS A 1 118 ? -7.156 1.961 19.762 1.00 86.25 118 LYS A N 1
ATOM 908 C CA . LYS A 1 118 ? -6.638 3.315 19.487 1.00 86.25 118 LYS A CA 1
ATOM 909 C C . LYS A 1 118 ? -6.269 3.546 18.013 1.00 86.25 118 LYS A C 1
ATOM 911 O O . LYS A 1 118 ? -6.503 4.626 17.482 1.00 86.25 118 LYS A O 1
ATOM 916 N N . PHE A 1 119 ? -5.712 2.536 17.343 1.00 91.19 119 PHE A N 1
ATOM 917 C CA . PHE A 1 119 ? -5.305 2.628 15.939 1.00 91.19 119 PHE A CA 1
ATOM 918 C C . PHE A 1 119 ? -6.480 2.366 14.999 1.00 91.19 119 PHE A C 1
ATOM 920 O O . PHE A 1 119 ? -6.590 3.024 13.969 1.00 91.19 119 PHE A O 1
ATOM 927 N N . LYS A 1 120 ? -7.409 1.484 15.387 1.00 94.44 120 LYS A N 1
ATOM 928 C CA . LYS A 1 120 ? -8.652 1.224 14.652 1.00 94.44 120 LYS A CA 1
ATOM 929 C C . LYS A 1 120 ? -9.489 2.488 14.454 1.00 94.44 120 LYS A C 1
ATOM 931 O O . LYS A 1 120 ? -9.917 2.755 13.337 1.00 94.44 120 LYS A O 1
ATOM 936 N N . GLU A 1 121 ? -9.723 3.273 15.505 1.00 92.88 121 GLU A N 1
ATOM 937 C CA . GLU A 1 121 ? -10.535 4.494 15.391 1.00 92.88 121 GLU A CA 1
ATOM 938 C C . GLU A 1 121 ? -9.931 5.511 14.416 1.00 92.88 121 GLU A C 1
ATOM 940 O O . GLU A 1 121 ? -10.655 6.120 13.626 1.00 92.88 121 GLU A O 1
ATOM 945 N N . LEU A 1 122 ? -8.604 5.668 14.432 1.00 92.38 122 LEU A N 1
ATOM 946 C CA . LEU A 1 122 ? -7.905 6.510 13.466 1.00 92.38 122 LEU A CA 1
ATOM 947 C C . LEU A 1 122 ? -7.946 5.899 12.056 1.00 92.38 122 LEU A C 1
ATOM 949 O O . LEU A 1 122 ? -8.238 6.613 11.103 1.00 92.38 122 LEU A O 1
ATOM 953 N N . ALA A 1 123 ? -7.743 4.587 11.914 1.00 95.62 123 ALA A N 1
ATOM 954 C CA . ALA A 1 123 ? -7.799 3.885 10.632 1.00 95.62 123 ALA A CA 1
ATOM 955 C C . ALA A 1 123 ? -9.162 4.032 9.936 1.00 95.62 123 ALA A C 1
ATOM 957 O O . ALA A 1 123 ? -9.207 4.250 8.729 1.00 95.62 123 ALA A O 1
ATOM 958 N N . LEU A 1 124 ? -10.270 3.986 10.685 1.00 96.31 124 LEU A N 1
ATOM 959 C CA . LEU A 1 124 ? -11.616 4.204 10.142 1.00 96.31 124 LEU A CA 1
ATOM 960 C C . LEU A 1 124 ? -11.838 5.659 9.689 1.00 96.31 124 LEU A C 1
ATOM 962 O O . LEU A 1 124 ? -12.490 5.891 8.668 1.00 96.31 124 LEU A O 1
ATOM 966 N N . LYS A 1 125 ? -11.264 6.642 10.399 1.00 94.38 125 LYS A N 1
ATOM 967 C CA . LYS A 1 125 ? -11.264 8.053 9.966 1.00 94.38 125 LYS A CA 1
ATOM 968 C C . LYS A 1 125 ? -10.446 8.233 8.683 1.00 94.38 125 LYS A C 1
ATOM 970 O O . LYS A 1 125 ? -10.957 8.788 7.719 1.00 94.38 125 LYS A O 1
ATOM 975 N N . ILE A 1 126 ? -9.226 7.693 8.641 1.00 95.25 126 ILE A N 1
ATOM 976 C CA . ILE A 1 126 ? -8.325 7.712 7.475 1.00 95.25 126 ILE A CA 1
ATOM 977 C C . ILE A 1 126 ? -8.980 7.059 6.249 1.00 95.25 126 ILE A C 1
ATOM 979 O O . ILE A 1 126 ? -9.001 7.658 5.176 1.00 95.25 126 ILE A O 1
ATOM 983 N N . SER A 1 127 ? -9.567 5.871 6.424 1.00 97.56 127 SER A N 1
ATOM 984 C CA . SER A 1 127 ? -10.317 5.137 5.396 1.00 97.56 127 SER A CA 1
ATOM 985 C C . SER A 1 127 ? -11.429 5.991 4.784 1.00 97.56 127 SER A C 1
ATOM 987 O O . SER A 1 127 ? -11.535 6.089 3.560 1.00 97.56 127 SER A O 1
ATOM 989 N N . SER A 1 128 ? -12.190 6.687 5.636 1.00 96.38 128 SER A N 1
ATOM 990 C CA . SER A 1 128 ? -13.265 7.596 5.221 1.00 96.38 128 SER A CA 1
ATOM 991 C C . SER A 1 128 ? -12.733 8.839 4.492 1.00 96.38 128 SER A C 1
ATOM 993 O O . SER A 1 128 ? -13.310 9.244 3.487 1.00 96.38 128 SER A O 1
ATOM 995 N N . SER A 1 129 ? -11.626 9.429 4.960 1.00 94.62 129 SER A N 1
ATOM 996 C CA . SER A 1 129 ? -11.002 10.622 4.360 1.00 94.62 129 SER A CA 1
ATOM 997 C C . SER A 1 129 ? -10.330 10.358 3.008 1.00 94.62 129 SER A C 1
ATOM 999 O O . SER A 1 129 ? -10.278 11.251 2.165 1.00 94.62 129 SER A O 1
ATOM 1001 N N . LEU A 1 130 ? -9.763 9.163 2.809 1.00 95.31 130 LEU A N 1
ATOM 1002 C CA . LEU A 1 130 ? -8.952 8.814 1.633 1.00 95.31 130 LEU A CA 1
ATOM 1003 C C . LEU A 1 130 ? -9.663 7.879 0.642 1.00 95.31 130 LEU A C 1
ATOM 1005 O O . LEU A 1 130 ? -9.083 7.562 -0.397 1.00 95.31 130 LEU A O 1
ATOM 1009 N N . CYS A 1 131 ? -10.881 7.427 0.961 1.00 96.38 131 CYS A N 1
ATOM 1010 C CA . CYS A 1 131 ? -11.584 6.349 0.256 1.00 96.38 131 CYS A CA 1
ATOM 1011 C C . CYS A 1 131 ? -10.704 5.095 0.095 1.00 96.38 131 CYS A C 1
ATOM 1013 O O . CYS A 1 131 ? -10.611 4.522 -0.991 1.00 96.38 131 CYS A O 1
ATOM 1015 N N . LEU A 1 132 ? -10.053 4.689 1.188 1.00 97.81 132 LEU A N 1
ATOM 1016 C CA . LEU A 1 132 ? -9.120 3.563 1.252 1.00 97.81 132 LEU A CA 1
ATOM 1017 C C . LEU A 1 132 ? -9.710 2.421 2.092 1.00 97.81 132 LEU A C 1
ATOM 1019 O O . LEU A 1 132 ? -10.370 2.676 3.096 1.00 97.81 132 LEU A O 1
ATOM 1023 N N . ASP A 1 133 ? -9.443 1.171 1.718 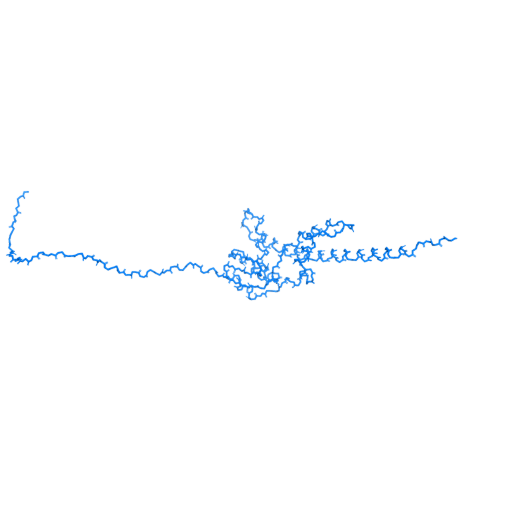1.00 98.38 133 ASP A N 1
ATOM 1024 C CA . ASP A 1 133 ? -9.780 -0.028 2.495 1.00 98.38 133 ASP A CA 1
ATOM 1025 C C . ASP A 1 133 ? -9.346 0.096 3.969 1.00 98.38 133 ASP A C 1
ATOM 1027 O O . ASP A 1 133 ? -8.266 0.598 4.293 1.00 98.38 133 ASP A O 1
ATOM 1031 N N . GLU A 1 134 ? -10.206 -0.345 4.882 1.00 98.19 134 GLU A N 1
ATOM 1032 C CA . GLU A 1 134 ? -10.049 -0.171 6.323 1.00 98.19 134 GLU A CA 1
ATOM 1033 C C . GLU A 1 134 ? -8.794 -0.872 6.867 1.00 98.19 134 GLU A C 1
ATOM 1035 O O . GLU A 1 134 ? -8.109 -0.325 7.733 1.00 98.19 134 GLU A O 1
ATOM 1040 N N . VAL A 1 135 ? -8.441 -2.047 6.334 1.00 98.00 135 VAL A N 1
ATOM 1041 C CA . VAL A 1 135 ? -7.233 -2.785 6.730 1.00 98.00 135 VAL A CA 1
ATOM 1042 C C . VAL A 1 135 ? -5.986 -2.118 6.153 1.00 98.00 135 VAL A C 1
ATOM 1044 O O . VAL A 1 135 ? -4.995 -1.979 6.867 1.00 98.00 135 VAL A O 1
ATOM 1047 N N . GLN A 1 136 ? -6.027 -1.629 4.910 1.00 97.69 136 GLN A N 1
ATOM 1048 C CA . GLN A 1 136 ? -4.915 -0.849 4.339 1.00 97.69 136 GLN A CA 1
ATOM 1049 C C . GLN A 1 136 ? -4.690 0.464 5.101 1.00 97.69 136 GLN A C 1
ATOM 1051 O O . GLN A 1 136 ? -3.552 0.855 5.363 1.00 97.69 136 GLN A O 1
ATOM 1056 N N . SER A 1 137 ? -5.778 1.106 5.525 1.00 97.44 137 SER A N 1
ATOM 1057 C CA . SER A 1 137 ? -5.750 2.288 6.389 1.00 97.44 137 SER A CA 1
ATOM 1058 C C . SER A 1 137 ? -5.147 1.969 7.761 1.00 97.44 137 SER A C 1
ATOM 1060 O O . SER A 1 137 ? -4.354 2.755 8.275 1.00 97.44 137 SER A O 1
ATOM 1062 N N . TYR A 1 138 ? -5.460 0.801 8.337 1.00 96.88 138 TYR A N 1
ATOM 1063 C CA . TYR A 1 138 ? -4.871 0.342 9.599 1.00 96.88 138 TYR A CA 1
ATOM 1064 C C . TYR A 1 138 ? -3.362 0.077 9.479 1.00 96.88 138 TYR A C 1
ATOM 1066 O O . TYR A 1 138 ? -2.608 0.539 10.331 1.00 96.88 138 TYR A O 1
ATOM 1074 N N . ILE A 1 139 ? -2.909 -0.582 8.404 1.00 96.25 139 ILE A N 1
ATOM 1075 C CA . ILE A 1 139 ? -1.477 -0.821 8.125 1.00 96.25 139 ILE A CA 1
ATOM 1076 C C . ILE A 1 139 ? -0.691 0.501 8.104 1.00 96.25 139 ILE A C 1
ATOM 1078 O O . ILE A 1 139 ? 0.399 0.589 8.669 1.00 96.25 139 ILE A O 1
ATOM 1082 N N . LEU A 1 140 ? -1.242 1.545 7.475 1.00 95.44 140 LEU A N 1
ATOM 1083 C CA . LEU A 1 140 ? -0.613 2.869 7.424 1.00 95.44 140 LEU A CA 1
ATOM 1084 C C . LEU A 1 140 ? -0.558 3.557 8.796 1.00 95.44 140 LEU A C 1
ATOM 1086 O O . LEU A 1 140 ? 0.439 4.214 9.099 1.00 95.44 140 LEU A O 1
ATOM 1090 N N . VAL A 1 141 ? -1.598 3.408 9.627 1.00 94.06 141 VAL A N 1
ATOM 1091 C CA . VAL A 1 141 ? -1.602 3.919 11.010 1.00 94.06 141 VAL A CA 1
ATOM 1092 C C . VAL A 1 141 ? -0.545 3.206 11.850 1.00 94.06 141 VAL A C 1
ATOM 1094 O O . VAL A 1 141 ? 0.278 3.877 12.462 1.00 94.06 141 VAL A O 1
ATOM 1097 N N . GLU A 1 142 ? -0.523 1.873 11.841 1.00 92.50 142 GLU A N 1
ATOM 1098 C CA . GLU A 1 142 ? 0.420 1.053 12.614 1.00 92.50 142 GLU A CA 1
ATOM 1099 C C . GLU A 1 142 ? 1.879 1.433 12.301 1.00 92.50 142 GLU A C 1
ATOM 1101 O O . GLU A 1 142 ? 2.604 1.872 13.195 1.00 92.50 142 GLU A O 1
ATOM 1106 N N . ARG A 1 143 ? 2.258 1.443 11.014 1.00 91.19 143 ARG A N 1
ATOM 1107 C CA . ARG A 1 143 ? 3.599 1.857 10.547 1.00 91.19 143 ARG A CA 1
ATOM 1108 C C . ARG A 1 143 ? 3.963 3.302 10.886 1.00 91.19 143 ARG A C 1
ATOM 1110 O O . ARG A 1 143 ? 5.135 3.621 11.059 1.00 91.19 143 ARG A O 1
ATOM 1117 N N . SER A 1 144 ? 2.979 4.199 10.953 1.00 87.69 144 SER A N 1
ATOM 1118 C CA . SER A 1 144 ? 3.224 5.606 11.300 1.00 87.69 144 SER A CA 1
ATOM 1119 C C . SER A 1 144 ? 3.443 5.816 12.801 1.00 87.69 144 SER A C 1
ATOM 1121 O O . SER A 1 144 ? 4.046 6.823 13.181 1.00 87.69 144 SER A O 1
ATOM 1123 N N . CYS A 1 145 ? 2.967 4.888 13.636 1.00 79.50 145 CYS A N 1
ATOM 1124 C CA . CYS A 1 145 ? 3.099 4.912 15.092 1.00 79.50 145 CYS A CA 1
ATOM 1125 C C . CYS A 1 145 ? 4.400 4.272 15.591 1.00 79.50 145 CYS A C 1
ATOM 1127 O O . CYS A 1 145 ? 4.975 4.779 16.545 1.00 79.50 145 CYS A O 1
ATOM 1129 N N . GLU A 1 146 ? 4.900 3.220 14.934 1.00 65.00 146 GLU A N 1
ATOM 1130 C CA . GLU A 1 146 ? 6.150 2.514 15.304 1.00 65.00 146 GLU A CA 1
ATOM 1131 C C . GLU A 1 146 ? 7.422 3.393 15.254 1.00 65.00 146 GLU A C 1
ATOM 1133 O O . GLU A 1 146 ? 8.501 2.953 15.643 1.00 65.00 146 GLU A O 1
ATOM 1138 N N . LEU A 1 147 ? 7.306 4.637 14.776 1.00 54.88 147 LEU A N 1
ATOM 1139 C CA . LEU A 1 147 ? 8.406 5.590 14.605 1.00 54.88 147 LEU A CA 1
ATOM 1140 C C . LEU A 1 147 ? 8.444 6.719 15.655 1.00 54.88 147 LEU A C 1
ATOM 1142 O O . LEU A 1 147 ? 9.412 7.470 15.658 1.00 54.88 147 LEU A O 1
ATOM 1146 N N . ASP A 1 148 ? 7.427 6.859 16.517 1.00 52.47 148 ASP A N 1
ATOM 1147 C CA . ASP A 1 148 ? 7.369 7.886 17.576 1.00 52.47 148 ASP A CA 1
ATOM 1148 C C . ASP A 1 148 ? 6.915 7.268 18.915 1.00 52.47 148 ASP A C 1
ATOM 1150 O O . ASP A 1 148 ? 5.731 7.253 19.250 1.00 52.47 148 ASP A O 1
ATOM 1154 N N . GLU A 1 149 ? 7.873 6.791 19.715 1.00 52.53 149 GLU A N 1
ATOM 1155 C CA . GLU A 1 149 ? 7.643 6.364 21.113 1.00 52.53 149 GLU A CA 1
ATOM 1156 C C . GLU A 1 149 ? 7.433 7.555 22.081 1.00 52.53 149 GLU A C 1
ATOM 1158 O O . GLU A 1 149 ? 7.068 7.358 23.240 1.00 52.53 149 GLU A O 1
ATOM 1163 N N . SER A 1 150 ? 7.638 8.797 21.622 1.00 51.19 150 SER A N 1
ATOM 1164 C CA . SER A 1 150 ? 7.500 10.019 22.429 1.00 51.19 150 SER A CA 1
ATOM 1165 C C . SER A 1 150 ? 6.238 10.811 22.076 1.00 51.19 150 SER A C 1
ATOM 1167 O O . SER A 1 150 ? 6.057 11.245 20.943 1.00 51.19 150 SER A O 1
ATOM 1169 N N . ASP A 1 151 ? 5.410 11.053 23.095 1.00 46.81 151 ASP A N 1
ATOM 1170 C CA . ASP A 1 151 ? 4.213 11.906 23.110 1.00 46.81 151 ASP A CA 1
ATOM 1171 C C . ASP A 1 151 ? 3.104 11.612 22.079 1.00 46.81 151 ASP A C 1
ATOM 1173 O O . ASP A 1 151 ? 2.838 12.347 21.128 1.00 46.81 151 ASP A O 1
ATOM 1177 N N . LEU A 1 152 ? 2.273 10.631 22.449 1.00 51.91 152 LEU A N 1
ATOM 1178 C CA . LEU A 1 152 ? 0.912 10.368 21.945 1.00 51.91 152 LEU A CA 1
ATOM 1179 C C . LEU A 1 152 ? -0.101 11.527 22.178 1.00 51.91 152 LEU A C 1
ATOM 1181 O O . LEU A 1 152 ? -1.312 11.311 22.138 1.00 51.91 152 LEU A O 1
ATOM 1185 N N . VAL A 1 153 ? 0.362 12.745 22.473 1.00 51.62 153 VAL A N 1
ATOM 1186 C CA . VAL A 1 153 ? -0.435 13.841 23.060 1.00 51.62 153 VAL A CA 1
ATOM 1187 C C . VAL A 1 153 ? -1.358 14.533 22.045 1.00 51.62 153 VAL A C 1
ATOM 1189 O O . VAL A 1 153 ? -2.294 15.226 22.442 1.00 51.62 153 VAL A O 1
ATOM 1192 N N . ALA A 1 154 ? -1.183 14.305 20.739 1.00 57.22 154 ALA A N 1
ATOM 1193 C CA . ALA A 1 154 ? -2.110 14.809 19.727 1.00 57.22 154 ALA A CA 1
ATOM 1194 C C . ALA A 1 154 ? -2.352 13.806 18.582 1.00 57.22 154 ALA A C 1
ATOM 1196 O O . ALA A 1 154 ? -1.459 13.475 17.806 1.00 57.22 154 ALA A O 1
ATOM 1197 N N . LEU A 1 155 ? -3.608 13.370 18.430 1.00 58.88 155 LEU A N 1
ATOM 1198 C CA . LEU A 1 155 ? -4.046 12.482 17.342 1.00 58.88 155 LEU A CA 1
ATOM 1199 C C . LEU A 1 155 ? -4.119 13.206 15.976 1.00 58.88 155 LEU A C 1
ATOM 1201 O O . LEU A 1 155 ? -4.026 12.569 14.931 1.00 58.88 155 LEU A O 1
ATOM 1205 N N . GLU A 1 156 ? -4.255 14.535 15.987 1.00 61.94 156 GLU A N 1
ATOM 1206 C CA . GLU A 1 156 ? -4.277 15.409 14.801 1.00 61.94 156 GLU A CA 1
ATOM 1207 C C . GLU A 1 156 ? -2.980 15.357 13.961 1.00 61.94 156 GLU A C 1
ATOM 1209 O O . GLU A 1 156 ? -3.058 15.012 12.779 1.00 61.94 156 GLU A O 1
ATOM 1214 N N . PRO A 1 157 ? -1.769 15.607 14.509 1.00 74.88 157 PRO A N 1
ATOM 1215 C CA . PRO A 1 157 ? -0.533 15.450 13.741 1.00 74.88 157 PRO A CA 1
ATOM 1216 C C . PRO A 1 157 ? -0.311 14.009 13.261 1.00 74.88 157 PRO A C 1
ATOM 1218 O O . PRO A 1 157 ? 0.239 13.820 12.176 1.00 74.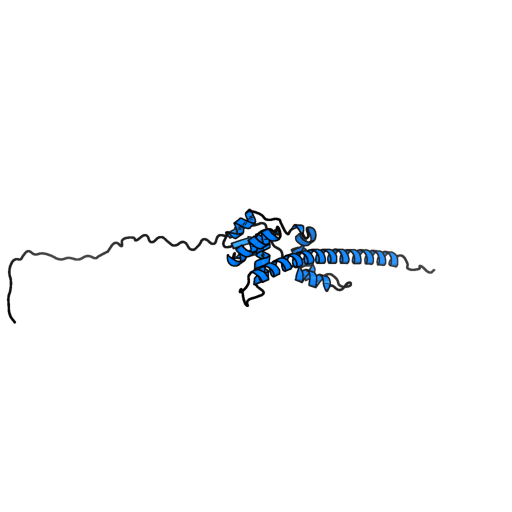88 157 PRO A O 1
ATOM 1221 N N . LEU A 1 158 ? -0.795 12.993 13.990 1.00 81.62 158 LEU A N 1
ATOM 1222 C CA . LEU A 1 158 ? -0.746 11.603 13.525 1.00 81.62 158 LEU A CA 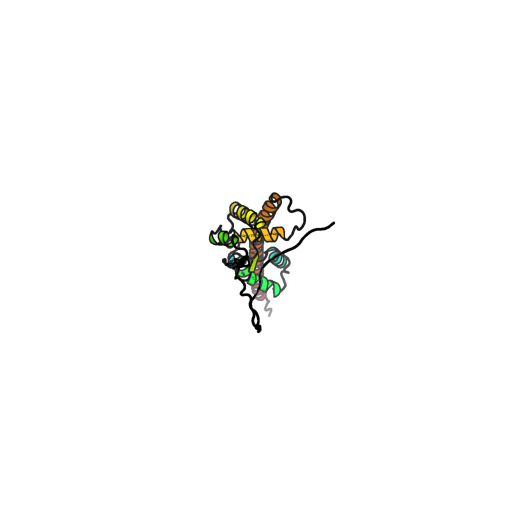1
ATOM 1223 C C . LEU A 1 158 ? -1.673 11.361 12.317 1.00 81.62 158 LEU A C 1
ATOM 1225 O O . LEU A 1 158 ? -1.256 10.702 11.368 1.00 81.62 158 LEU A O 1
ATOM 1229 N N . HIS A 1 159 ? -2.886 11.929 12.296 1.00 85.31 159 HIS A N 1
ATOM 1230 C CA . HIS A 1 159 ? -3.788 11.887 11.133 1.00 85.31 159 HIS A CA 1
ATOM 1231 C C . HIS A 1 159 ? -3.081 12.434 9.882 1.00 85.31 159 HIS A C 1
ATOM 1233 O O . HIS A 1 159 ? -3.005 11.748 8.859 1.00 85.31 159 HIS A O 1
ATOM 1239 N N . LEU A 1 160 ? -2.483 13.626 9.983 1.00 87.69 160 LEU A N 1
ATOM 1240 C CA . LEU A 1 160 ? -1.752 14.242 8.876 1.00 87.69 160 LEU A CA 1
ATOM 1241 C C . LEU A 1 160 ? -0.521 13.416 8.458 1.00 87.69 160 LEU A C 1
ATOM 1243 O O . LEU A 1 160 ? -0.310 13.207 7.263 1.00 87.69 160 LEU A O 1
ATOM 1247 N N . LYS A 1 161 ? 0.254 12.887 9.419 1.00 89.50 161 LYS A N 1
ATOM 1248 C CA . LYS A 1 161 ? 1.401 11.992 9.166 1.00 89.50 161 LYS A CA 1
ATOM 1249 C C . LYS A 1 161 ? 0.976 10.772 8.340 1.00 89.50 161 LYS A C 1
ATOM 1251 O O . LYS A 1 161 ? 1.588 10.496 7.311 1.00 89.50 161 LYS A O 1
ATOM 1256 N N . VAL A 1 162 ? -0.109 10.098 8.728 1.00 92.69 162 VAL A N 1
ATOM 1257 C CA . VAL A 1 162 ? -0.644 8.914 8.031 1.00 92.69 162 VAL A CA 1
ATOM 1258 C C . VAL A 1 162 ? -1.127 9.257 6.614 1.00 92.69 162 VAL A C 1
ATOM 1260 O O . VAL A 1 162 ? -0.827 8.525 5.669 1.00 92.69 162 VAL A O 1
ATOM 1263 N N . MET A 1 163 ? -1.814 10.391 6.426 1.00 92.69 163 MET A N 1
ATOM 1264 C CA . MET A 1 163 ? -2.217 10.856 5.089 1.00 92.69 163 MET A CA 1
ATOM 1265 C C . MET A 1 163 ? -1.011 11.155 4.189 1.00 92.69 163 MET A C 1
ATOM 1267 O O . MET A 1 163 ? -1.024 10.805 3.010 1.00 92.69 163 MET A O 1
ATOM 1271 N N . ILE A 1 164 ? 0.046 11.768 4.728 1.00 92.38 164 ILE A N 1
ATOM 1272 C CA . ILE A 1 164 ? 1.287 12.015 3.984 1.00 92.38 164 ILE A CA 1
ATOM 1273 C C . ILE A 1 164 ? 1.944 10.684 3.589 1.00 92.38 164 ILE A C 1
ATOM 1275 O O . ILE A 1 164 ? 2.308 10.523 2.424 1.00 92.38 164 ILE A O 1
ATOM 1279 N N . GLN A 1 165 ? 2.022 9.705 4.500 1.00 93.19 165 GLN A N 1
ATOM 1280 C CA . GLN A 1 165 ? 2.583 8.381 4.198 1.00 93.19 165 GLN A CA 1
ATOM 1281 C C . GLN A 1 165 ? 1.814 7.649 3.087 1.00 93.19 165 GLN A C 1
ATOM 1283 O O . GLN A 1 165 ? 2.436 7.093 2.183 1.00 93.19 165 GLN A O 1
ATOM 1288 N N . TYR A 1 166 ? 0.479 7.729 3.064 1.00 96.06 166 TYR A N 1
ATOM 1289 C CA . TYR A 1 166 ? -0.331 7.203 1.955 1.00 96.06 166 TYR A CA 1
ATOM 1290 C C . TYR A 1 166 ? 0.087 7.774 0.587 1.00 96.06 166 TYR A C 1
ATOM 1292 O O . TYR A 1 166 ? 0.258 7.031 -0.385 1.00 96.06 166 TYR A O 1
ATOM 1300 N N . TYR A 1 167 ? 0.281 9.093 0.497 1.00 95.69 167 TYR A N 1
ATOM 1301 C CA . TYR A 1 167 ? 0.708 9.729 -0.751 1.00 95.69 167 TYR A CA 1
ATOM 1302 C C . TYR A 1 167 ? 2.179 9.457 -1.091 1.00 95.69 167 TYR A C 1
ATOM 1304 O O . TYR A 1 167 ? 2.496 9.351 -2.278 1.00 95.69 167 TYR A O 1
ATOM 1312 N N . ILE A 1 168 ? 3.060 9.298 -0.097 1.00 94.75 168 ILE A N 1
ATOM 1313 C CA . ILE A 1 168 ? 4.453 8.869 -0.299 1.00 94.75 168 ILE A CA 1
ATOM 1314 C C . ILE A 1 168 ? 4.485 7.464 -0.907 1.00 94.75 168 ILE A C 1
ATOM 1316 O O . ILE A 1 168 ? 5.076 7.290 -1.968 1.00 94.75 168 ILE A O 1
ATOM 1320 N N . GLU A 1 169 ? 3.788 6.489 -0.319 1.00 95.38 169 GLU A N 1
ATOM 1321 C CA . GLU A 1 169 ? 3.752 5.103 -0.811 1.00 95.38 169 GLU A CA 1
ATOM 1322 C C . GLU A 1 169 ? 3.234 5.029 -2.258 1.00 95.38 169 GLU A C 1
ATOM 1324 O O . GLU A 1 169 ? 3.863 4.413 -3.123 1.00 95.38 169 GLU A O 1
ATOM 1329 N N . ARG A 1 170 ? 2.147 5.750 -2.577 1.00 95.69 170 ARG A N 1
ATOM 1330 C CA . ARG A 1 170 ? 1.634 5.870 -3.958 1.00 95.69 170 ARG A CA 1
ATOM 1331 C C . ARG A 1 170 ? 2.663 6.465 -4.918 1.00 95.69 170 ARG A C 1
ATOM 1333 O O . ARG A 1 170 ? 2.817 5.968 -6.034 1.00 95.69 170 ARG A O 1
ATOM 1340 N N . GLN A 1 171 ? 3.373 7.516 -4.506 1.00 96.06 171 GLN A N 1
ATOM 1341 C CA . GLN A 1 171 ? 4.444 8.103 -5.313 1.00 96.06 171 GLN A CA 1
ATOM 1342 C C . GLN A 1 171 ? 5.620 7.139 -5.490 1.00 96.06 171 GLN A C 1
ATOM 1344 O O . GLN A 1 171 ? 6.159 7.060 -6.591 1.00 96.06 171 GLN A O 1
ATOM 1349 N N . CYS A 1 172 ? 6.001 6.384 -4.460 1.00 96.00 172 CYS A N 1
ATOM 1350 C CA . CYS A 1 172 ? 7.067 5.392 -4.541 1.00 96.00 172 CYS A CA 1
ATOM 1351 C C . CYS A 1 172 ? 6.720 4.276 -5.537 1.00 96.00 172 CYS A C 1
ATOM 1353 O O . CYS A 1 172 ? 7.533 4.008 -6.416 1.00 96.00 172 CYS A O 1
ATOM 1355 N N . VAL A 1 173 ? 5.499 3.724 -5.522 1.00 95.81 173 VAL A N 1
ATOM 1356 C CA . VAL A 1 173 ? 5.038 2.756 -6.544 1.00 95.81 173 VAL A CA 1
ATOM 1357 C C . VAL A 1 173 ? 5.187 3.319 -7.965 1.00 95.81 173 VAL A C 1
ATOM 1359 O O . VAL A 1 173 ? 5.750 2.663 -8.849 1.00 95.81 173 VAL A O 1
ATOM 1362 N N . LEU A 1 174 ? 4.728 4.554 -8.196 1.00 95.88 174 LEU A N 1
ATOM 1363 C CA . LEU A 1 174 ? 4.813 5.216 -9.505 1.00 95.88 174 LEU A CA 1
ATOM 1364 C C . LEU A 1 174 ? 6.266 5.491 -9.926 1.00 95.88 174 LEU A C 1
ATOM 1366 O O . LEU A 1 174 ? 6.627 5.255 -11.082 1.00 95.88 174 LEU A O 1
ATOM 1370 N N . LYS A 1 175 ? 7.125 5.936 -9.000 1.00 95.31 175 LYS A N 1
ATOM 1371 C CA . LYS A 1 175 ? 8.555 6.159 -9.255 1.00 95.31 175 LYS A CA 1
ATOM 1372 C C . LYS A 1 175 ? 9.288 4.849 -9.554 1.00 95.31 175 LYS A C 1
ATOM 1374 O O . LYS A 1 175 ? 10.000 4.803 -10.554 1.00 95.31 175 LYS A O 1
ATOM 1379 N N . CYS A 1 176 ? 9.071 3.782 -8.782 1.00 95.00 176 CYS A N 1
ATOM 1380 C CA . CYS A 1 176 ? 9.635 2.453 -9.044 1.00 95.00 176 CYS A CA 1
ATOM 1381 C C . CYS A 1 176 ? 9.253 1.959 -10.446 1.00 95.00 176 CYS A C 1
ATOM 1383 O O . CYS A 1 176 ? 10.122 1.589 -11.236 1.00 95.00 176 CYS A O 1
ATOM 1385 N N . THR A 1 177 ? 7.965 2.053 -10.794 1.00 93.06 177 THR A N 1
ATOM 1386 C CA . THR A 1 177 ? 7.449 1.693 -12.126 1.00 93.06 177 THR A CA 1
ATOM 1387 C C . THR A 1 177 ? 8.145 2.501 -13.228 1.00 93.06 177 THR A C 1
ATOM 1389 O O . THR A 1 177 ? 8.654 1.935 -14.196 1.00 93.06 177 THR A O 1
ATOM 1392 N N . ARG A 1 178 ? 8.264 3.827 -13.055 1.00 92.44 178 ARG A N 1
ATOM 1393 C CA . ARG A 1 178 ? 8.987 4.714 -13.982 1.00 92.44 178 ARG A CA 1
ATOM 1394 C C . ARG A 1 178 ? 10.460 4.322 -14.130 1.00 92.44 178 ARG A C 1
ATOM 1396 O O . ARG A 1 178 ? 10.963 4.303 -15.250 1.00 92.44 178 ARG A O 1
ATOM 1403 N N . HIS A 1 179 ? 11.157 4.015 -13.035 1.00 90.88 179 HIS A N 1
ATOM 1404 C CA . HIS A 1 179 ? 12.569 3.618 -13.069 1.00 90.88 179 HIS A CA 1
ATOM 1405 C C . HIS A 1 179 ? 12.771 2.312 -13.843 1.00 90.88 179 HIS A C 1
ATOM 1407 O O . HIS A 1 179 ? 13.653 2.251 -14.697 1.00 90.88 179 HIS A O 1
ATOM 1413 N N . LEU A 1 180 ? 11.913 1.312 -13.633 1.00 89.62 180 LEU A N 1
ATOM 1414 C CA . LEU A 1 180 ? 11.964 0.039 -14.360 1.00 89.62 180 LEU A CA 1
ATOM 1415 C C . LEU A 1 180 ? 11.727 0.213 -15.868 1.00 89.62 180 LEU A C 1
ATOM 1417 O O . LEU A 1 180 ? 12.479 -0.336 -16.678 1.00 89.62 180 LEU A O 1
ATOM 1421 N N . LEU A 1 181 ? 10.739 1.026 -16.256 1.00 88.38 181 LEU A N 1
ATOM 1422 C CA . LEU A 1 181 ? 10.496 1.361 -17.664 1.00 88.38 181 LEU A CA 1
ATOM 1423 C C . LEU A 1 181 ? 11.689 2.111 -18.277 1.00 88.38 181 LEU A C 1
ATOM 1425 O O . LEU A 1 181 ? 12.142 1.762 -19.364 1.00 88.38 181 LEU A O 1
ATOM 1429 N N . MET A 1 182 ? 12.262 3.085 -17.563 1.00 87.00 182 MET A N 1
ATOM 1430 C CA . MET A 1 182 ? 13.438 3.833 -18.027 1.00 87.00 182 MET A CA 1
ATOM 1431 C C . MET A 1 182 ? 14.689 2.957 -18.171 1.00 87.00 182 MET A C 1
ATOM 1433 O O . MET A 1 182 ? 15.450 3.148 -19.119 1.00 87.00 182 MET A O 1
ATOM 1437 N N . LEU A 1 183 ? 14.910 1.995 -17.268 1.00 83.19 183 LEU A N 1
ATOM 1438 C CA . LEU A 1 183 ? 15.985 1.006 -17.394 1.00 83.19 183 LEU A CA 1
ATOM 1439 C C . LEU A 1 183 ? 15.766 0.130 -18.635 1.00 83.19 183 LEU A C 1
ATOM 1441 O O . LEU A 1 183 ? 16.667 0.013 -19.462 1.00 83.19 183 LEU A O 1
ATOM 1445 N N . SER A 1 184 ? 14.552 -0.394 -18.820 1.00 81.19 184 SER A N 1
ATOM 1446 C CA . SER A 1 184 ? 14.187 -1.211 -19.988 1.00 81.19 184 SER A CA 1
ATOM 1447 C C . SER A 1 184 ? 14.410 -0.457 -21.308 1.00 81.19 184 SER A C 1
ATOM 1449 O O . SER A 1 184 ? 15.064 -0.972 -22.214 1.00 81.19 184 SER A O 1
ATOM 1451 N N . CYS A 1 185 ? 13.967 0.801 -21.398 1.00 77.06 185 CYS A N 1
ATOM 1452 C CA . CYS A 1 185 ? 14.189 1.653 -22.569 1.00 77.06 185 CYS A CA 1
ATOM 1453 C C . CYS A 1 185 ? 15.678 1.945 -22.824 1.00 77.06 185 CYS A C 1
ATOM 1455 O O . CYS A 1 185 ? 16.111 1.923 -23.976 1.00 77.06 185 CYS A O 1
ATOM 1457 N N . LYS A 1 186 ? 16.484 2.172 -21.774 1.00 72.88 186 LYS A N 1
ATOM 1458 C CA . LYS A 1 186 ? 17.943 2.342 -21.906 1.00 72.88 186 LYS A CA 1
ATOM 1459 C C . LYS A 1 186 ? 18.616 1.084 -22.457 1.00 72.88 186 LYS A C 1
ATOM 1461 O O . LYS A 1 186 ? 19.460 1.209 -23.341 1.00 72.88 186 LYS A O 1
ATOM 1466 N N . PHE A 1 187 ? 18.226 -0.106 -21.993 1.00 68.06 187 PHE A N 1
ATOM 1467 C CA . PHE A 1 187 ? 18.731 -1.372 -22.536 1.00 68.06 187 PHE A CA 1
ATOM 1468 C C . PHE A 1 187 ? 18.353 -1.554 -24.011 1.00 68.06 187 PHE A C 1
ATOM 1470 O O . PHE A 1 187 ? 19.222 -1.885 -24.814 1.00 68.06 187 PHE A O 1
ATOM 1477 N N . ILE A 1 188 ? 17.104 -1.269 -24.396 1.00 73.00 188 ILE A N 1
ATOM 1478 C CA . ILE A 1 188 ? 16.663 -1.332 -25.801 1.00 73.00 188 ILE A CA 1
ATOM 1479 C C . ILE A 1 188 ? 17.474 -0.364 -26.675 1.00 73.00 188 ILE A C 1
ATOM 1481 O O . ILE A 1 188 ? 17.971 -0.762 -27.728 1.00 73.00 188 ILE A O 1
ATOM 1485 N N . PHE A 1 189 ? 17.671 0.882 -26.231 1.00 69.50 189 PHE A N 1
ATOM 1486 C CA . PHE A 1 189 ? 18.448 1.874 -26.979 1.00 69.50 189 PHE A CA 1
ATOM 1487 C C . PHE A 1 189 ? 19.933 1.490 -27.096 1.00 69.50 189 PHE A C 1
ATOM 1489 O O . PHE A 1 189 ? 20.503 1.591 -28.180 1.00 69.50 189 PHE A O 1
ATOM 1496 N N . MET A 1 190 ? 20.545 0.977 -26.020 1.00 69.38 190 MET A N 1
ATOM 1497 C CA . MET A 1 190 ? 21.907 0.423 -26.043 1.00 69.38 190 MET A CA 1
ATOM 1498 C C . MET A 1 190 ? 22.037 -0.741 -27.031 1.00 69.38 190 MET A C 1
ATOM 1500 O O . MET A 1 190 ? 22.948 -0.741 -27.854 1.00 69.38 190 MET A O 1
ATOM 1504 N N . LEU A 1 191 ? 21.122 -1.715 -26.993 1.00 69.00 191 LEU A N 1
ATOM 1505 C CA . LEU A 1 191 ? 21.139 -2.863 -27.905 1.00 69.00 191 LEU A CA 1
ATOM 1506 C C . LEU A 1 191 ? 20.954 -2.431 -29.364 1.00 69.00 191 LEU A C 1
ATOM 1508 O O . LEU A 1 191 ? 21.663 -2.926 -30.242 1.00 69.00 191 LEU A O 1
ATOM 1512 N N . TYR A 1 192 ? 20.060 -1.474 -29.626 1.00 71.12 192 TYR A N 1
ATOM 1513 C CA . TYR A 1 192 ? 19.862 -0.901 -30.956 1.00 71.12 192 TYR A CA 1
ATOM 1514 C C . TYR A 1 192 ? 21.114 -0.163 -31.453 1.00 71.12 192 TYR A C 1
ATOM 1516 O O . TYR A 1 192 ? 21.542 -0.372 -32.589 1.00 71.12 192 TYR A O 1
ATOM 1524 N N . PHE A 1 193 ? 21.749 0.647 -30.602 1.00 71.00 193 PHE A N 1
ATOM 1525 C CA . PHE A 1 193 ? 22.987 1.357 -30.930 1.00 71.00 193 PHE A CA 1
ATOM 1526 C C . PHE A 1 193 ? 24.144 0.385 -31.207 1.00 71.00 193 PHE A C 1
ATOM 1528 O O . PHE A 1 193 ? 24.752 0.448 -32.272 1.00 71.00 193 PHE A O 1
ATOM 1535 N N . VAL A 1 194 ? 24.395 -0.580 -30.315 1.00 71.12 194 VAL A N 1
ATOM 1536 C CA . VAL A 1 194 ? 25.450 -1.598 -30.481 1.00 71.12 194 VAL A CA 1
ATOM 1537 C C . VAL A 1 194 ? 25.239 -2.432 -31.748 1.00 71.12 194 VAL A C 1
ATOM 1539 O O . VAL A 1 194 ? 26.205 -2.699 -32.465 1.00 71.12 194 VAL A O 1
ATOM 1542 N N . SER A 1 195 ? 23.993 -2.798 -32.067 1.00 71.38 195 SER A N 1
ATOM 1543 C CA . SER A 1 195 ? 23.668 -3.541 -33.294 1.00 71.38 195 SER A CA 1
ATOM 1544 C C . SER A 1 195 ? 23.970 -2.724 -34.555 1.00 71.38 195 SER A C 1
ATOM 1546 O O . SER A 1 195 ? 24.603 -3.232 -35.479 1.00 71.38 195 SER A O 1
ATOM 1548 N N . ASN A 1 196 ? 23.600 -1.438 -34.574 1.00 67.12 196 ASN A N 1
ATOM 1549 C CA . ASN A 1 196 ? 23.870 -0.544 -35.705 1.00 67.12 196 ASN A CA 1
ATOM 1550 C C . ASN A 1 196 ? 25.354 -0.151 -35.834 1.00 67.12 196 ASN A C 1
ATOM 1552 O O . ASN A 1 196 ? 25.834 0.068 -36.946 1.00 67.12 196 ASN A O 1
ATOM 1556 N N . CYS A 1 197 ? 26.106 -0.094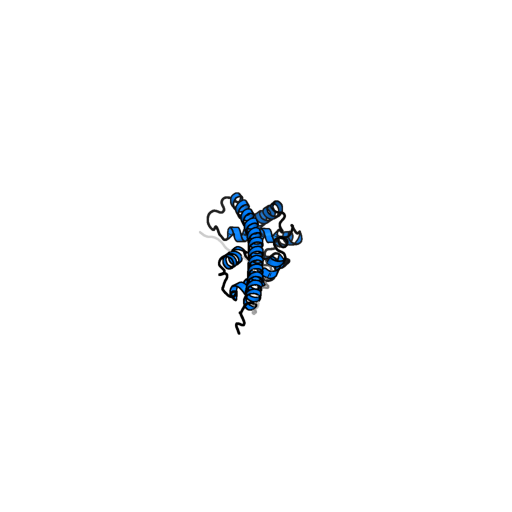 -34.731 1.00 61.03 197 CYS A N 1
ATOM 1557 C CA . CYS A 1 197 ? 27.549 0.156 -34.757 1.00 61.03 197 CYS A CA 1
ATOM 1558 C C . CYS A 1 197 ? 28.358 -1.074 -35.201 1.00 61.03 197 CYS A C 1
ATOM 1560 O O . CYS A 1 197 ? 29.335 -0.916 -35.929 1.00 61.03 197 CYS A O 1
ATOM 1562 N N . ARG A 1 198 ? 27.947 -2.303 -34.842 1.00 58.19 198 ARG A N 1
ATOM 1563 C CA . ARG A 1 198 ? 28.601 -3.534 -35.335 1.00 58.19 198 ARG A CA 1
ATOM 1564 C C . ARG A 1 198 ? 28.475 -3.732 -36.846 1.00 58.19 198 ARG A C 1
ATOM 1566 O O . ARG A 1 198 ? 29.341 -4.370 -37.432 1.00 58.19 198 ARG A O 1
ATOM 1573 N N . GLY A 1 199 ? 27.452 -3.158 -37.478 1.00 54.44 199 GLY A N 1
ATOM 1574 C CA . GLY A 1 199 ? 27.281 -3.169 -38.934 1.00 54.44 199 GLY A CA 1
ATOM 1575 C C . GLY A 1 199 ? 28.206 -2.221 -39.711 1.00 54.44 199 GLY A C 1
ATOM 1576 O O . GLY A 1 199 ? 27.991 -2.040 -40.905 1.00 54.44 199 GLY A O 1
ATOM 1577 N N . ARG A 1 200 ? 29.189 -1.572 -39.063 1.00 52.50 200 ARG A N 1
ATOM 1578 C CA . ARG A 1 200 ? 30.039 -0.540 -39.685 1.00 52.50 200 ARG A CA 1
ATOM 1579 C C . ARG A 1 200 ? 31.542 -0.720 -39.417 1.00 52.50 200 ARG A C 1
ATOM 1581 O O . ARG A 1 200 ? 32.254 0.254 -39.188 1.00 52.50 200 ARG A O 1
ATOM 1588 N N . LEU A 1 201 ? 32.023 -1.962 -39.471 1.00 47.66 201 LEU A N 1
ATOM 1589 C CA . LEU A 1 201 ? 33.441 -2.238 -39.729 1.00 47.66 201 LEU A CA 1
ATOM 1590 C C . LEU A 1 201 ? 33.705 -2.050 -41.234 1.00 47.66 201 LEU A C 1
ATOM 1592 O O . LEU A 1 201 ? 33.022 -2.705 -42.025 1.00 47.66 201 LEU A O 1
ATOM 1596 N N . PRO A 1 202 ? 34.651 -1.191 -41.653 1.00 45.75 202 PRO A N 1
ATOM 1597 C CA . PRO A 1 202 ? 35.071 -1.153 -43.044 1.00 45.75 202 PRO A CA 1
ATOM 1598 C C . PRO A 1 202 ? 35.850 -2.434 -43.366 1.00 45.75 202 PRO A C 1
ATOM 1600 O O . PRO A 1 202 ? 36.856 -2.751 -42.732 1.00 45.75 202 PRO A O 1
ATOM 1603 N N . LEU A 1 203 ? 35.360 -3.181 -44.355 1.00 46.25 203 LEU A N 1
ATOM 1604 C CA . LEU A 1 203 ? 36.170 -4.138 -45.103 1.00 46.25 203 LEU A CA 1
ATOM 1605 C C . LEU A 1 203 ? 36.981 -3.336 -46.124 1.00 46.25 203 LEU A C 1
ATOM 1607 O O . LEU A 1 203 ? 36.604 -3.258 -47.291 1.00 46.25 203 LEU A O 1
ATOM 1611 N N . ASP A 1 204 ? 38.056 -2.707 -45.654 1.00 45.09 204 ASP A N 1
ATOM 1612 C CA . ASP A 1 204 ? 39.066 -2.133 -46.539 1.00 45.09 204 ASP A CA 1
ATOM 1613 C C . ASP A 1 204 ? 39.888 -3.290 -47.137 1.00 45.09 204 ASP A C 1
ATOM 1615 O O . ASP A 1 204 ? 40.519 -4.063 -46.409 1.00 45.09 204 ASP A O 1
ATOM 1619 N N . PHE A 1 205 ? 39.801 -3.422 -48.463 1.00 43.25 205 PHE A N 1
ATOM 1620 C CA . PHE A 1 205 ? 40.546 -4.349 -49.323 1.00 43.25 205 PHE A CA 1
ATOM 1621 C C . PHE A 1 205 ? 41.647 -3.587 -50.071 1.00 43.25 205 PHE A C 1
ATOM 1623 O O . PHE A 1 205 ? 41.370 -2.435 -50.477 1.00 43.25 205 PHE A O 1
#

InterPro domains:
  IPR044840 Nucleoporin Nup188 [PTHR31431] (37-183)

pLDDT: mean 77.19, std 22.76, range [30.33, 98.38]

Foldseek 3Di:
DDDDDDDDDDDDDDDDDDDDDDDDDDDPPDPPPDDPPQFEEEDEQLLDDDFLVVLLVVLVPDDLPDDDDPVNVVVCVRCVVCLVCAPPSQDFADPSLLVNLVGQWYHRPPDIDGRDPVLQVLLVVLCVVPRGYSNS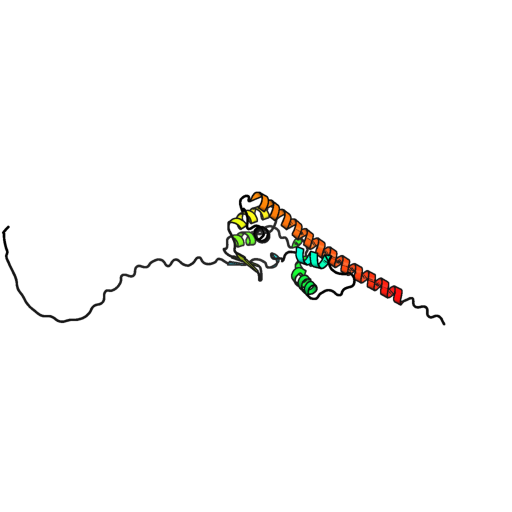SSVLLVVLPVVDPPDPPDVVVSSVSSVVSSVVRSVSSVSSSVSVVVSVVSVVVVVVVVVVVVVDDDPDD

Sequence (205 aa):
LISTKARANTPHTNPLKTSLGFLSPTIVVTPLIQPPMSTTKSVDASLWWAPFTDLLTELENLSPSSALPISLANKLKEHHLWLLNSVSLFKLPNQKSKEALDAQQVQIGSHRLTVQSKFKELALKISSSLCLDEVQSYILVERSCELDESDLVALEPLHLKVMIQYYIERQCVLKCTRHLLMLSCKFIFMLYFVSNCRGRLPLDF